Protein 1JIL (pdb70)

Solvent-accessible surface area: 15286 Å² total; per-residue (Å²): 145,40,80,9,6,112,38,0,94,68,15,35,0,32,133,48,42,49,67,93,133,15,0,49,69,0,17,67,140,63,140,3,14,0,3,5,35,9,29,0,55,28,59,2,2,44,2,44,54,1,4,15,4,2,3,0,71,3,2,52,131,69,35,14,58,0,0,0,8,3,0,4,10,4,5,36,48,4,16,5,9,57,80,80,66,72,71,135,119,56,94,85,103,81,2,66,97,4,27,106,16,2,23,142,27,0,106,88,4,6,124,26,81,68,129,153,21,4,33,55,22,44,0,90,102,32,24,44,151,49,63,128,124,38,27,85,181,72,36,24,157,58,30,23,90,126,84,13,63,63,21,90,14,12,82,45,6,72,81,133,59,29,40,156,57,5,31,17,7,18,15,30,20,1,3,4,0,2,39,2,16,103,120,52,86,0,26,0,4,2,4,20,34,76,32,64,1,3,0,21,8,0,10,57,7,2,95,133,41,111,53,45,92,49,8,23,0,4,0,5,27,133,20,68,45,67,91,68,132,135,17,2,81,48,120,114,33,20,2,56,10,36,42,159,83,9,36,29,50,86,0,10,19,23,0,27,96,8,39,38,130,5,0,19,62,0,0,42,15,6,2,85,32,42,111,86,57,1,53,122,0,62,94,13,39,87,136,20,58,141,88,81,60,1,1,100,26,0,0,63,55,3,0,88,57,18,35,30,101,116,22,8,44,71,2,44,141,81,10,127,86,116,160

Foldseek 3Di:
DCPLVVLCVVLQWFDDKPDVVLVSVDLVPDAAEEEEEDELPDLFDFVQQVLQLVSLVSSVVVRHAYEYEYALPLNQQDAQQPPQDHDDGDDNVSSVNSCVRHVVQVVLSDPPDDDGHYYYYYLCVPVVPDDPVCCCVQQVVQDDPVLLVPDDRPPSHVVVDDDVRNSCSLSSLLVVQLVCCVPVVHAEYEEAPSCPSSRVSNQSSCCRNPVDNRHMYTYTYRDAAPVGDHPQADPPGGGTLDCVVANLLNQLVSQLPGDLVCLLSLCSRPAPDDPVVSVVVNVCCVVPVVVSPSSNVSSQRRSCSRPNDVSSVVSVVVVVVVD

Secondary structure (DSSP, 8-state):
--HHHHHHHHTT----BS-HHHHHHHHHHS--EEEEEE--SSSS-BHHHHHHHHHHHHHHHTT-EEEEEE-TTGGGT---TT-SSPPPPPPHHHHHHHHHHHHHHHHHHS--SSSSS-EEEETHHHHTT--HHHIIIIIGGG--HHHHHT-GGGHHHHTTT--HHHHHHHHHHHHHHHHHHHHH-EEEEEEEGGGHHHHHHHHHHHHHHH-----EEEEEPPPB-TTSPBTTB-SSSB-BSSTTTS-HHHHHHHHHT--HHHHHHHHHHH----HHHHHHHHHHHHH-GGG-HHHHHHHHHHHHHHH-HHHHHHHHHHHHHH-

InterPro domains:
  IPR001412 Aminoacyl-tRNA synthetase, class I, conserved site [PS00178] (41-51)
  IPR002305 Aminoacyl-tRNA synthetase, class Ic [PF00579] (30-324)
  IPR002307 Tyrosine-tRNA ligase [PR01040] (45-67)
  IPR002307 Tyrosine-tRNA ligase [PR01040] (162-177)
  IPR002307 Tyrosine-tRNA ligase [PR01040] (183-205)
  IPR002307 Tyrosine-tRNA ligase [PR01040] (217-229)
  IPR002307 Tyrosine-tRNA ligase [TIGR00234] (4-419)
  IPR002942 RNA-binding S4 domain [SM00363] (353-415)
  IPR014729 Rossmann-like alpha/beta/alpha sandwich fold [G3DSA:3.40.50.620] (3-223)
  IPR024088 Tyrosine-tRNA ligase, bacterial-type [PTHR11766] (5-419)
  IPR024107 Tyrosine-tRNA ligase, bacterial-type, type 1 [MF_02006] (3-419)
  IPR036986 RNA-binding S4 domain superfamily [G3DSA:3.10.290.10] (327-420)
  IPR054608 Tyrosine--tRNA ligase SYY-like, C-terminal domain [PF22421] (335-417)

Nearest PDB structures (foldseek):
  1jil-assembly1_A  TM=1.003E+00  e=6.211E-63  Staphylococcus aureus
  6hb6-assembly1_A  TM=9.585E-01  e=4.345E-39  Escherichia coli BL21(DE3)
  6hb5-assembly1_B  TM=9.560E-01  e=8.852E-39  Escherichia coli BL21(DE3)
  7ap3-assembly1_B  TM=9.537E-01  e=6.374E-39  Escherichia coli BL21(DE3)
  2jan-assembly2_C  TM=9.303E-01  e=2.338E-34  Mycobacterium tuberculosis H37Rv

Sequence (323 aa):
TNVLIEDLKWRGLIYQQTDEQGIEDLLNKEQVTLYCGADPTADSLHIGHLLPFLTLRRFQEHGHRPIVLIGGGTGMIGDPSGKSEERVLQTEEQVDKNIEGISKQMHNIFEFGTDHGAVLVNNRDWLGQISLISFLRDYGKHVGVNYMLGKDSIQSRLEHGISYTEFTYTILQAIDFGHLNRELNCKIQVGGSDQWGNITSGIELMRRMYGQTDAYGLTIPLVTKSDGKKFGKSESGAVWLDAEKTSPYEFYQFWINQSDEDVIKFLKYFTFLGKEEIDRLEQSKNEAPHLREAQKTLAEEVTKFIHGEDALNDAIRISQALF

Organism: Staphylococcus aureus (strain Newman) (NCBI:txid426430)

CATH classification: 3.40.50.620 (+1 more: 1.10.240.10)

B-factor: mean 42.86, std 12.22, range [20.0, 85.93]

Radius of gyration: 20.41 Å; Cα contacts (8 Å, |Δi|>4): 487; chains: 1; bounding box: 62×39×49 Å

Structure (mmCIF, N/CA/C/O backbone):
data_1JIL
#
_entry.id   1JIL
#
_cell.length_a   66.0
_cell.length_b   102.9
_cell.length_c   139.8
_cell.angle_alpha   90
_cell.angle_beta   90
_cell.angle_gamma   90
#
_symmetry.space_group_name_H-M   'I 21 21 21'
#
loop_
_entity.id
_entity.type
_entity.pdbx_description
1 polymer 'tyrosyl-tRNA synthetase'
2 non-polymer '[2-AMINO-3-(4-HYDROXY-PHENYL)-PROPIONYLAMINO]- (3,4,5-TRIHYDROXY-6-METHYL-TETRAHYDRO-PYRAN-2-YL)- ACETIC ACID'
3 water water
#
loop_
_atom_site.group_PDB
_atom_site.id
_atom_site.type_symbol
_atom_site.label_atom_id
_atom_site.label_alt_id
_atom_site.label_comp_id
_atom_site.label_asym_id
_atom_site.label_entity_id
_atom_site.label_seq_id
_atom_site.pdbx_PDB_ins_code
_atom_site.Cartn_x
_atom_site.Cartn_y
_atom_site.Cartn_z
_atom_site.occupancy
_atom_site.B_iso_or_equiv
_atom_site.auth_seq_id
_atom_site.auth_comp_id
_atom_site.auth_asym_id
_atom_site.auth_atom_id
_atom_site.pdbx_PDB_model_num
ATOM 1 N N . THR A 1 2 ? 24.958 14.124 112.948 1.00 60.31 2 THR A N 1
ATOM 2 C CA . THR A 1 2 ? 26.401 14.128 113.359 1.00 60.15 2 THR A CA 1
ATOM 3 C C . THR A 1 2 ? 27.236 14.931 112.341 1.00 58.03 2 THR A C 1
ATOM 4 O O . THR A 1 2 ? 28.243 15.557 112.698 1.00 59.66 2 THR A O 1
ATOM 8 N N . ASN A 1 3 ? 26.796 14.914 111.084 1.00 54.57 3 ASN A N 1
ATOM 9 C CA . ASN A 1 3 ? 27.433 15.667 109.992 1.00 50.25 3 ASN A CA 1
ATOM 10 C C . ASN A 1 3 ? 28.945 15.572 109.873 1.00 45.04 3 ASN A C 1
ATOM 11 O O . ASN A 1 3 ? 29.571 16.479 109.324 1.00 41.50 3 ASN A O 1
ATOM 16 N N . VAL A 1 4 ? 29.536 14.495 110.375 1.00 39.93 4 VAL A N 1
ATOM 17 C CA . VAL A 1 4 ? 30.976 14.366 110.291 1.00 36.54 4 VAL A CA 1
ATOM 18 C C . VAL A 1 4 ? 31.500 14.361 108.844 1.00 35.73 4 VAL A C 1
ATOM 19 O O . VAL A 1 4 ? 32.483 15.042 108.539 1.00 32.42 4 VAL A O 1
ATOM 23 N N . LEU A 1 5 ? 30.842 13.599 107.967 1.00 35.05 5 LEU A N 1
ATOM 24 C CA . LEU A 1 5 ? 31.258 13.490 106.572 1.00 35.89 5 LEU A CA 1
ATOM 25 C C . LEU A 1 5 ? 31.141 14.815 105.815 1.00 36.47 5 LEU A C 1
ATOM 26 O O . LEU A 1 5 ? 32.065 15.217 105.114 1.00 35.10 5 LEU A O 1
ATOM 31 N N . ILE A 1 6 ? 30.002 15.480 105.963 1.00 38.31 6 ILE A N 1
ATOM 32 C CA . ILE A 1 6 ? 29.773 16.750 105.299 1.00 41.05 6 ILE A CA 1
ATOM 33 C C . ILE A 1 6 ? 30.785 17.789 105.750 1.00 41.16 6 ILE A C 1
ATOM 34 O O . ILE A 1 6 ? 31.264 18.592 104.942 1.00 41.43 6 ILE A O 1
ATOM 39 N N . GLU A 1 7 ? 31.098 17.794 107.040 1.00 40.43 7 GLU A N 1
ATOM 40 C CA . GLU A 1 7 ? 32.070 18.753 1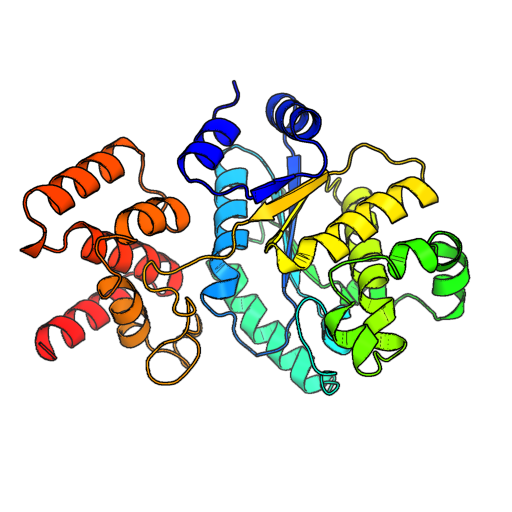07.528 1.00 40.18 7 GLU A CA 1
ATOM 41 C C . GLU A 1 7 ? 33.435 18.422 106.948 1.00 37.60 7 GLU A C 1
ATOM 42 O O . GLU A 1 7 ? 34.170 19.323 106.602 1.00 37.08 7 GLU A O 1
ATOM 48 N N . ASP A 1 8 ? 33.760 17.138 106.815 1.00 34.70 8 ASP A N 1
ATOM 49 C CA . ASP A 1 8 ? 35.060 16.724 106.257 1.00 35.97 8 ASP A CA 1
ATOM 50 C C . ASP A 1 8 ? 35.190 17.163 104.799 1.00 33.95 8 ASP A C 1
ATOM 51 O O . ASP A 1 8 ? 36.207 17.688 104.393 1.00 32.74 8 ASP A O 1
ATOM 56 N N . LEU A 1 9 ? 34.128 16.943 104.040 1.00 33.16 9 LEU A N 1
ATOM 57 C CA . LEU A 1 9 ? 34.051 17.302 102.633 1.00 34.18 9 LEU A CA 1
ATOM 58 C C . LEU A 1 9 ? 34.195 18.820 102.409 1.00 33.68 9 LEU A C 1
ATOM 59 O O . LEU A 1 9 ? 34.875 19.250 101.481 1.00 32.78 9 LEU A O 1
ATOM 64 N N . LYS A 1 10 ? 33.554 19.620 103.252 1.00 32.96 10 LYS A N 1
ATOM 65 C CA . LYS A 1 10 ? 33.652 21.056 103.113 1.00 35.32 10 LYS A CA 1
ATOM 66 C C . LYS A 1 10 ? 35.004 21.577 103.554 1.00 34.95 10 LYS A C 1
ATOM 67 O O . LYS A 1 10 ? 35.486 22.554 102.995 1.00 35.05 10 LYS A O 1
ATOM 73 N N . TRP A 1 11 ? 35.623 20.928 104.533 1.00 32.97 11 TRP A N 1
ATOM 74 C CA . TRP A 1 11 ? 36.952 21.347 104.980 1.00 33.64 11 TRP A CA 1
ATOM 75 C C . TRP A 1 11 ? 37.925 21.084 103.825 1.00 34.01 11 TRP A C 1
ATOM 76 O O . TRP A 1 11 ? 38.809 21.890 103.545 1.00 34.62 11 TRP A O 1
ATOM 87 N N . ARG A 1 12 ? 37.736 19.964 103.128 1.00 32.31 12 ARG A N 1
ATOM 88 C CA . ARG A 1 12 ? 38.592 19.630 102.000 1.00 31.41 12 ARG A CA 1
ATOM 89 C C . ARG A 1 12 ? 38.228 20.418 100.729 1.00 31.40 12 ARG A C 1
ATOM 90 O O . ARG A 1 12 ? 38.964 20.360 99.777 1.00 31.64 12 ARG A O 1
ATOM 98 N N . GLY A 1 13 ? 37.111 21.158 100.738 1.00 32.19 13 GLY A N 1
ATOM 99 C CA . GLY A 1 13 ? 36.671 21.915 99.564 1.00 31.30 13 GLY A CA 1
ATOM 100 C C . GLY A 1 13 ? 36.289 21.001 98.404 1.00 32.58 13 GLY A C 1
ATOM 101 O O . GLY A 1 13 ? 36.482 21.337 97.237 1.00 31.73 13 GLY A O 1
ATOM 102 N N . LEU A 1 14 ? 35.726 19.83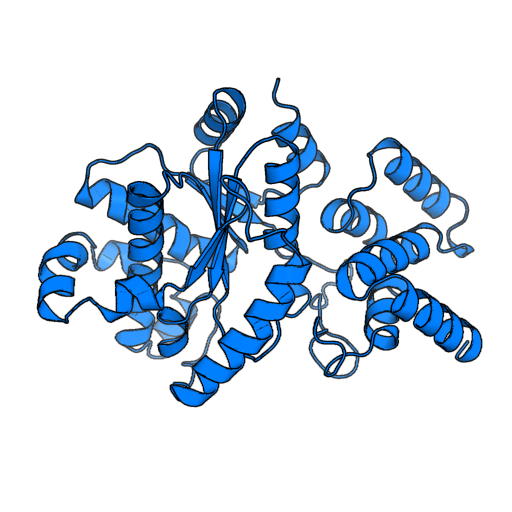9 98.712 1.00 32.35 14 LEU A N 1
ATOM 103 C CA . LEU A 1 14 ? 35.368 18.873 97.671 1.00 31.36 14 LEU A CA 1
ATOM 104 C C . LEU A 1 14 ? 33.965 19.003 97.063 1.00 31.09 14 LEU A C 1
ATOM 105 O O . LEU A 1 14 ? 33.626 18.308 96.107 1.00 29.85 14 LEU A O 1
ATOM 110 N N . ILE A 1 15 ? 33.133 19.879 97.594 1.00 30.94 15 ILE A N 1
ATOM 111 C CA . ILE A 1 15 ? 31.790 20.014 97.026 1.00 31.13 15 ILE A CA 1
ATOM 112 C C . ILE A 1 15 ? 31.666 21.348 96.288 1.00 31.50 15 ILE A C 1
ATOM 113 O O . ILE A 1 15 ? 31.944 22.400 96.868 1.00 32.01 15 ILE A O 1
ATOM 118 N N . TYR A 1 16 ? 31.270 21.306 95.013 1.00 31.14 16 TYR A N 1
ATOM 119 C CA . TYR A 1 16 ? 31.101 22.537 94.239 1.00 29.48 16 TYR A CA 1
ATOM 120 C C . TYR A 1 16 ? 29.604 22.798 94.073 1.00 30.59 16 TYR A C 1
ATOM 121 O O . TYR A 1 16 ? 29.029 23.589 94.816 1.00 31.50 16 TYR A O 1
ATOM 130 N N . GLN A 1 17 ? 28.946 22.134 93.130 1.00 30.73 17 GLN A N 1
ATOM 131 C CA . GLN A 1 17 ? 27.508 22.371 92.943 1.00 30.57 17 GLN A CA 1
ATOM 132 C C . GLN A 1 17 ? 26.673 21.294 93.619 1.00 31.46 17 GLN A C 1
ATOM 133 O O . GLN A 1 17 ? 27.101 20.152 93.732 1.00 32.18 17 GLN A O 1
ATOM 139 N N . GLN A 1 18 ? 25.496 21.688 94.101 1.00 32.06 18 GLN A N 1
ATOM 140 C CA . GLN A 1 18 ? 24.551 20.791 94.764 1.00 33.14 18 GLN A CA 1
ATOM 141 C C . GLN A 1 18 ? 23.131 21.093 94.282 1.00 32.23 18 GLN A C 1
ATOM 142 O O . GLN A 1 18 ? 22.733 22.255 94.180 1.00 32.48 18 GLN A O 1
ATOM 148 N N . THR A 1 19 ? 22.360 20.056 93.982 1.00 33.57 19 THR A N 1
ATOM 149 C CA . THR A 1 19 ? 20.972 20.273 93.545 1.00 33.67 19 THR A CA 1
ATOM 150 C C . THR A 1 19 ? 20.095 20.720 94.707 1.00 35.27 19 THR A C 1
ATOM 151 O O . THR A 1 19 ? 19.151 21.468 94.508 1.00 36.60 19 THR A O 1
ATOM 155 N N . ASP A 1 20 ? 20.401 20.261 95.915 1.00 35.92 20 ASP A N 1
ATOM 156 C CA . ASP A 1 20 ? 19.596 20.620 97.092 1.00 38.29 20 ASP A CA 1
ATOM 157 C C . ASP A 1 20 ? 20.497 20.493 98.316 1.00 37.96 20 ASP A C 1
ATOM 158 O O . ASP A 1 20 ? 20.676 19.399 98.869 1.00 37.40 20 ASP A O 1
ATOM 163 N N . GLU A 1 21 ? 21.056 21.610 98.762 1.00 39.44 21 GLU A N 1
ATOM 164 C CA . GLU A 1 21 ? 21.985 21.545 99.885 1.00 40.93 21 GLU A CA 1
ATOM 165 C C . GLU A 1 21 ? 21.447 20.926 101.177 1.00 40.63 21 GLU A C 1
ATOM 166 O O . GLU A 1 21 ? 22.061 20.005 101.728 1.00 39.29 21 GLU A O 1
ATOM 172 N N . GLN A 1 22 ? 20.300 21.398 101.652 1.00 39.69 22 GLN A N 1
ATOM 173 C CA . GLN A 1 22 ? 19.754 20.858 102.877 1.00 39.61 22 GLN A CA 1
ATOM 174 C C . GLN A 1 22 ? 19.301 19.416 102.693 1.00 37.97 22 GLN A C 1
ATOM 175 O O . GLN A 1 22 ? 19.543 18.556 103.547 1.00 38.66 22 GLN A O 1
ATOM 181 N N . GLY A 1 23 ? 18.652 19.151 101.574 1.00 35.99 23 GLY A N 1
ATOM 182 C CA . GLY A 1 23 ? 18.187 17.802 101.299 1.00 35.08 23 GLY A CA 1
ATOM 183 C C . GLY A 1 23 ? 19.304 16.779 101.378 1.00 34.93 23 GLY A C 1
ATOM 184 O O . GLY A 1 23 ? 19.165 15.748 102.029 1.00 34.72 23 GLY A O 1
ATOM 185 N N . ILE A 1 24 ? 20.425 17.082 100.742 1.00 33.78 24 ILE A N 1
ATOM 186 C CA . ILE A 1 24 ? 21.579 16.182 100.719 1.00 35.10 24 ILE A CA 1
ATOM 187 C C . ILE A 1 24 ? 22.143 15.931 102.118 1.00 35.24 24 ILE A C 1
ATOM 188 O O . ILE A 1 24 ? 22.396 14.785 102.501 1.00 33.74 24 ILE A O 1
ATOM 193 N N . GLU A 1 25 ? 22.337 17.018 102.858 1.00 35.72 25 GLU A N 1
ATOM 194 C CA . GLU A 1 25 ? 22.853 16.980 104.222 1.00 37.97 25 GLU A CA 1
ATOM 195 C C . GLU A 1 25 ? 21.952 16.119 105.127 1.00 37.34 25 GLU A C 1
ATOM 196 O O . GLU A 1 25 ? 22.441 15.306 105.899 1.00 35.95 25 GLU A O 1
ATOM 202 N N . ASP A 1 26 ? 20.636 16.296 105.013 1.00 36.64 26 ASP A N 1
ATOM 203 C CA . ASP A 1 26 ? 19.692 15.525 105.809 1.00 38.18 26 ASP A CA 1
ATOM 204 C C . ASP A 1 26 ? 19.731 14.067 105.426 1.00 37.65 26 ASP A C 1
ATOM 205 O O . ASP A 1 26 ? 19.644 13.203 106.287 1.00 37.31 26 ASP A O 1
ATOM 210 N N . LEU A 1 27 ? 19.840 13.804 104.127 1.00 36.21 27 LEU A N 1
ATOM 211 C CA . LEU A 1 27 ? 19.890 12.445 103.616 1.00 35.99 27 LEU A CA 1
ATOM 212 C C . LEU A 1 27 ? 21.115 11.755 104.199 1.00 36.09 27 LEU A C 1
ATOM 213 O O . LEU A 1 27 ? 21.017 10.666 104.743 1.00 35.57 27 LEU A O 1
ATOM 218 N N . LEU A 1 28 ? 22.270 12.402 104.070 1.00 35.83 28 LEU A N 1
ATOM 219 C CA . LEU A 1 28 ? 23.513 11.838 104.560 1.00 36.82 28 LEU A CA 1
ATOM 220 C C . LEU A 1 28 ? 23.528 11.645 106.067 1.00 37.71 28 LEU A C 1
ATOM 221 O O . LEU A 1 28 ? 24.249 10.767 106.555 1.00 37.43 28 LEU A O 1
ATOM 226 N N . ASN A 1 29 ? 22.768 12.461 106.801 1.00 38.42 29 ASN A N 1
ATOM 227 C CA . ASN A 1 29 ? 22.706 12.321 108.256 1.00 40.12 29 ASN A CA 1
ATOM 228 C C . ASN A 1 29 ? 21.719 11.268 108.698 1.00 39.66 29 ASN A C 1
ATOM 229 O O . ASN A 1 29 ? 21.926 10.629 109.714 1.00 40.16 29 ASN A O 1
ATOM 234 N N . LYS A 1 30 ? 20.644 11.071 107.946 1.00 39.04 30 LYS A N 1
ATOM 235 C CA . LYS A 1 30 ? 19.655 10.094 108.365 1.00 41.10 30 LYS A CA 1
ATOM 236 C C . LYS A 1 30 ? 19.801 8.645 107.848 1.00 40.54 30 LYS A C 1
ATOM 237 O O . LYS A 1 30 ? 19.192 7.739 108.417 1.00 42.11 30 LYS A O 1
ATOM 243 N N . GLU A 1 31 ? 20.576 8.401 106.799 1.00 37.50 31 GLU A N 1
ATOM 244 C CA . GLU A 1 31 ? 20.695 7.030 106.313 1.00 38.29 31 GLU A CA 1
ATOM 245 C C . GLU A 1 31 ? 21.977 6.722 105.578 1.00 36.77 31 GLU A C 1
ATOM 246 O O . GLU A 1 31 ? 22.775 7.608 105.319 1.00 36.77 31 GLU A O 1
ATOM 252 N N . GLN A 1 32 ? 22.167 5.440 105.275 1.00 35.64 32 GLN A N 1
ATOM 253 C CA . GLN A 1 32 ? 23.315 4.948 104.525 1.00 34.27 32 GLN A CA 1
ATOM 254 C C . GLN A 1 32 ? 22.888 5.121 103.088 1.00 33.17 32 GLN A C 1
ATOM 255 O O . GLN A 1 32 ? 21.871 4.564 102.652 1.00 33.89 32 GLN A O 1
ATOM 261 N N . VAL A 1 33 ? 23.671 5.888 102.353 1.00 31.71 33 VAL A N 1
ATOM 262 C CA . VAL A 1 33 ? 23.319 6.228 100.978 1.00 30.88 33 VAL A CA 1
ATOM 263 C C . VAL A 1 33 ? 24.120 5.489 99.933 1.00 28.70 33 VAL A C 1
ATOM 264 O O . VAL A 1 33 ? 25.269 5.139 100.161 1.00 29.08 33 VAL A O 1
ATOM 268 N N . THR A 1 34 ? 23.488 5.211 98.798 1.00 28.04 34 THR A N 1
ATOM 269 C CA . THR A 1 34 ? 24.175 4.564 97.690 1.00 26.78 34 THR A CA 1
ATOM 270 C C . THR A 1 34 ? 24.372 5.684 96.671 1.00 27.04 34 THR A C 1
ATOM 271 O O . THR A 1 34 ? 23.459 6.456 96.404 1.00 27.10 34 THR A O 1
ATOM 275 N N . LEU A 1 35 ? 25.583 5.834 96.164 1.00 27.53 35 LEU A N 1
ATOM 276 C CA . LEU A 1 35 ? 25.817 6.838 95.149 1.00 27.97 35 LEU A CA 1
ATOM 277 C C . LEU A 1 35 ? 26.699 6.339 94.024 1.00 27.25 35 LEU A C 1
ATOM 278 O O . LEU A 1 35 ? 27.393 5.323 94.158 1.00 26.18 35 LEU A O 1
ATOM 283 N N . TYR A 1 36 ? 26.658 7.031 92.895 1.00 24.42 3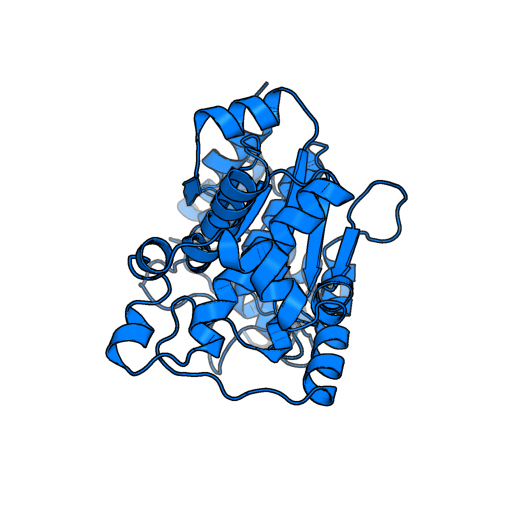6 TYR A N 1
ATOM 284 C CA . TYR A 1 36 ? 27.478 6.592 91.785 1.00 25.78 36 TYR A CA 1
ATOM 285 C C . TYR A 1 36 ? 28.161 7.691 91.016 1.00 26.51 36 TYR A C 1
ATOM 286 O O . TYR A 1 36 ? 27.789 8.869 91.095 1.00 25.27 36 TYR A O 1
ATOM 295 N N . CYS A 1 37 ? 29.205 7.270 90.308 1.00 27.55 37 CYS A N 1
ATOM 296 C CA . CYS A 1 37 ? 29.967 8.120 89.430 1.00 29.09 37 CYS A CA 1
ATOM 297 C C . CYS A 1 37 ? 30.287 7.248 88.227 1.00 30.63 37 CYS A C 1
ATOM 298 O O . CYS A 1 37 ? 30.517 6.040 88.361 1.00 29.37 37 CYS A O 1
ATOM 301 N N . GLY A 1 38 ? 30.292 7.857 87.050 1.00 30.73 38 GLY A N 1
ATOM 302 C CA . GLY A 1 38 ? 30.581 7.099 85.861 1.00 32.15 38 GLY A CA 1
ATOM 303 C C . GLY A 1 38 ? 31.748 7.632 85.058 1.00 31.87 38 GLY A C 1
ATOM 304 O O . GLY A 1 38 ? 32.146 8.782 85.212 1.00 31.12 38 GLY A O 1
ATOM 305 N N . ALA A 1 39 ? 32.285 6.765 84.209 1.00 31.72 39 ALA A N 1
ATOM 306 C CA . ALA A 1 39 ? 33.403 7.078 83.327 1.00 32.50 39 ALA A CA 1
ATOM 307 C C . ALA A 1 39 ? 33.181 6.360 81.992 1.00 33.08 39 ALA A C 1
ATOM 308 O O . ALA A 1 39 ? 32.861 5.176 81.964 1.00 32.68 39 ALA A O 1
ATOM 310 N N . ASP A 1 40 ? 33.333 7.085 80.891 1.00 33.97 40 ASP A N 1
ATOM 311 C CA . ASP A 1 40 ? 33.178 6.502 79.567 1.00 35.45 40 ASP A CA 1
ATOM 312 C C . ASP A 1 40 ? 34.543 6.014 79.122 1.00 36.76 40 ASP A C 1
ATOM 313 O O . ASP A 1 40 ? 35.546 6.644 79.421 1.00 36.90 40 ASP A O 1
ATOM 318 N N . PRO A 1 41 ? 34.595 4.886 78.393 1.00 38.38 41 PRO A N 1
ATOM 319 C CA . PRO A 1 41 ? 35.838 4.286 77.896 1.00 39.45 41 PRO A CA 1
ATOM 320 C C . PRO A 1 41 ? 36.335 4.890 76.574 1.00 40.83 41 PRO A C 1
ATOM 321 O O . PRO A 1 41 ? 36.327 4.234 75.537 1.00 40.56 41 PRO A O 1
ATOM 325 N N . THR A 1 42 ? 36.784 6.139 76.630 1.00 41.43 42 THR A N 1
ATOM 326 C CA . THR A 1 42 ? 37.256 6.844 75.450 1.00 42.65 42 THR A CA 1
ATOM 327 C C . THR A 1 42 ? 38.759 6.693 75.225 1.00 42.36 42 THR A C 1
ATOM 328 O O . THR A 1 42 ? 39.299 7.201 74.256 1.00 42.92 42 THR A O 1
ATOM 332 N N . ALA A 1 43 ? 39.417 6.000 76.138 1.00 41.34 43 ALA A N 1
ATOM 333 C CA . ALA A 1 43 ? 40.838 5.731 76.057 1.00 42.60 43 ALA A CA 1
ATOM 334 C C . ALA A 1 43 ? 40.941 4.446 76.853 1.00 43.29 43 ALA A C 1
ATOM 335 O O . ALA A 1 43 ? 39.981 4.073 77.522 1.00 41.78 43 ALA A O 1
ATOM 337 N N . ASP A 1 44 ? 42.078 3.764 76.797 1.00 44.40 44 ASP A N 1
ATOM 338 C CA . ASP A 1 44 ? 42.194 2.510 77.528 1.00 45.75 44 ASP A CA 1
ATOM 339 C C . ASP A 1 44 ? 42.773 2.680 78.929 1.00 44.47 44 ASP A C 1
ATOM 340 O O . ASP A 1 44 ? 43.165 1.714 79.574 1.00 45.51 44 ASP A O 1
ATOM 345 N N . SER A 1 45 ? 42.786 3.924 79.400 1.00 43.24 45 SER A N 1
ATOM 346 C CA . SER A 1 45 ? 43.268 4.267 80.735 1.00 41.70 45 SER A CA 1
ATOM 347 C C . SER A 1 45 ? 42.563 5.517 81.226 1.00 41.23 45 SER A C 1
ATOM 348 O O . SER A 1 45 ? 42.035 6.278 80.424 1.00 41.48 45 SER A O 1
ATOM 351 N N . LEU A 1 46 ? 42.554 5.723 82.541 1.00 40.07 46 LEU A N 1
ATOM 352 C CA . LEU A 1 46 ? 41.969 6.922 83.138 1.00 39.34 46 LEU A CA 1
ATOM 353 C C . LEU A 1 46 ? 43.190 7.788 83.324 1.00 38.26 46 LEU A C 1
ATOM 354 O O . LEU A 1 46 ? 44.292 7.283 83.192 1.00 37.26 46 LEU A O 1
ATOM 359 N N . HIS A 1 47 ? 43.006 9.075 83.614 1.00 38.83 47 HIS A N 1
ATOM 360 C CA . HIS A 1 47 ? 44.124 9.973 83.877 1.00 40.49 47 HIS A CA 1
ATOM 361 C C . HIS A 1 47 ? 43.804 10.669 85.193 1.00 40.75 47 HIS A C 1
ATOM 362 O O . HIS A 1 47 ? 42.703 10.485 85.720 1.00 40.27 47 HIS A O 1
ATOM 369 N N . ILE A 1 48 ? 44.738 11.438 85.759 1.00 40.93 48 ILE A N 1
ATOM 370 C CA . ILE A 1 48 ? 44.466 12.052 87.063 1.00 42.21 48 ILE A CA 1
ATOM 371 C C . ILE A 1 48 ? 43.260 12.944 87.112 1.00 42.12 48 ILE A C 1
ATOM 372 O O . ILE A 1 48 ? 42.787 13.255 88.193 1.00 42.13 48 ILE A O 1
ATOM 377 N N . GLY A 1 49 ? 42.774 13.368 85.953 1.00 42.22 49 GLY A N 1
ATOM 378 C CA . GLY A 1 49 ? 41.590 14.206 85.926 1.00 43.32 49 GLY A CA 1
ATOM 379 C C . GLY A 1 49 ? 40.346 13.425 86.319 1.00 43.74 49 GLY A C 1
ATOM 380 O O . GLY A 1 49 ? 39.343 14.018 86.684 1.00 45.61 49 GLY A O 1
ATOM 381 N N . HIS A 1 50 ? 40.407 12.099 86.243 1.00 43.00 50 HIS A N 1
ATOM 382 C CA . HIS A 1 50 ? 39.279 11.243 86.604 1.00 42.67 50 HIS A CA 1
ATOM 383 C C . HIS A 1 50 ? 39.338 10.842 88.061 1.00 42.21 50 HIS A C 1
ATOM 384 O O . HIS A 1 50 ? 38.370 10.311 88.605 1.00 42.36 50 HIS A O 1
ATOM 391 N N . LEU A 1 51 ? 40.485 11.069 88.680 1.00 40.92 51 LEU A N 1
ATOM 392 C CA . LEU A 1 51 ? 40.706 10.675 90.054 1.00 40.34 51 LEU A CA 1
ATOM 393 C C . LEU A 1 51 ? 39.864 11.299 91.176 1.00 38.70 51 LEU A C 1
ATOM 394 O O . LEU A 1 51 ? 39.278 10.570 91.980 1.00 39.67 51 LEU A O 1
ATOM 399 N N . LEU A 1 52 ? 39.779 12.620 91.240 1.00 35.37 52 LEU A N 1
ATOM 400 C CA . LEU A 1 52 ? 39.041 13.252 92.329 1.00 33.68 52 LEU A CA 1
ATOM 401 C C . LEU A 1 52 ? 37.616 12.726 92.593 1.00 33.57 52 LEU A C 1
ATOM 402 O O . LEU A 1 52 ? 37.280 12.409 93.736 1.00 33.08 52 LEU A O 1
ATOM 407 N N . PRO A 1 53 ? 36.762 12.605 91.554 1.00 33.58 53 PRO A N 1
ATOM 408 C CA . PRO A 1 53 ? 35.417 12.100 91.868 1.00 32.93 53 PRO A CA 1
ATOM 409 C C . PRO A 1 53 ? 35.399 10.684 92.456 1.00 34.06 53 PRO A C 1
ATOM 410 O O . PRO A 1 53 ? 34.606 10.386 93.339 1.00 33.11 53 PRO A O 1
ATOM 414 N N . PHE A 1 54 ? 36.284 9.818 91.979 1.00 34.62 54 PHE A N 1
ATOM 415 C CA . PHE A 1 54 ? 36.320 8.464 92.485 1.00 34.67 54 PHE A CA 1
ATOM 416 C C . PHE A 1 54 ? 36.913 8.371 93.866 1.00 34.70 54 PHE A C 1
ATOM 417 O O . PHE A 1 54 ? 36.424 7.590 94.693 1.00 34.95 54 PHE A O 1
ATOM 425 N N . LEU A 1 55 ? 37.944 9.160 94.143 1.00 33.11 55 LEU A N 1
ATOM 426 C CA . LEU A 1 55 ? 38.501 9.133 95.491 1.00 33.78 55 LEU A CA 1
ATOM 427 C C . LEU A 1 55 ? 37.441 9.656 96.447 1.00 32.30 55 LEU A C 1
ATOM 428 O O . LEU A 1 55 ? 37.307 9.163 97.562 1.00 32.75 55 LEU A O 1
ATOM 433 N N . THR A 1 56 ? 36.705 10.666 96.007 1.00 30.14 56 THR A N 1
ATOM 434 C CA . THR A 1 56 ? 35.656 11.240 96.836 1.00 29.13 56 THR A CA 1
ATOM 435 C C . THR A 1 56 ? 34.586 10.173 97.142 1.00 29.49 56 THR A C 1
ATOM 436 O O . THR A 1 56 ? 33.987 10.206 98.200 1.00 29.55 56 THR A O 1
ATOM 440 N N . LEU A 1 57 ? 34.342 9.236 96.224 1.00 28.98 57 LEU A N 1
ATOM 441 C CA . LEU A 1 57 ? 33.372 8.173 96.504 1.00 29.17 57 LEU A CA 1
ATOM 442 C C . LEU A 1 57 ? 33.936 7.307 97.643 1.00 29.21 57 LEU A C 1
ATOM 443 O O . LEU A 1 57 ? 33.173 6.793 98.466 1.00 29.83 57 LEU A O 1
ATOM 448 N N . ARG A 1 58 ? 35.262 7.152 97.692 1.00 29.32 58 ARG A N 1
ATOM 449 C CA . ARG A 1 58 ? 35.918 6.374 98.767 1.00 30.69 58 ARG A CA 1
ATOM 450 C C . ARG A 1 58 ? 35.759 7.075 100.125 1.00 31.90 58 ARG A C 1
ATOM 451 O O . ARG A 1 58 ? 35.709 6.425 101.183 1.00 33.18 58 ARG A O 1
ATOM 459 N N . ARG A 1 59 ? 35.695 8.399 100.120 1.00 31.28 59 ARG A N 1
ATOM 460 C CA . ARG A 1 59 ? 35.511 9.105 101.393 1.00 31.23 59 ARG A CA 1
ATOM 461 C C . ARG A 1 59 ? 34.078 8.8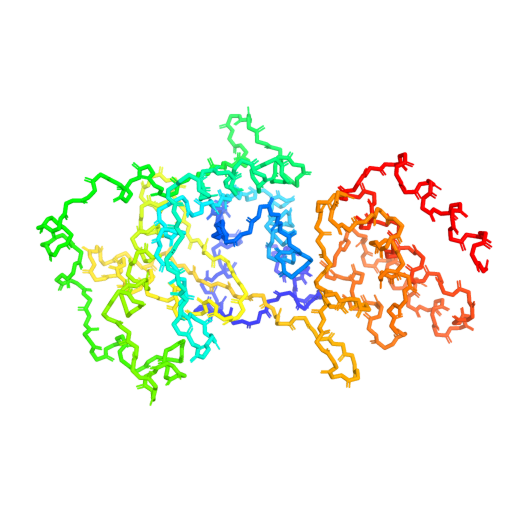35 101.877 1.00 31.89 59 ARG A C 1
ATOM 462 O O . ARG A 1 59 ? 33.845 8.656 103.077 1.00 32.04 59 ARG A O 1
ATOM 470 N N . PHE A 1 60 ? 33.118 8.770 100.950 1.00 30.16 60 PHE A N 1
ATOM 471 C CA . PHE A 1 60 ? 31.758 8.459 101.370 1.00 28.51 60 PHE A CA 1
ATOM 472 C C . PHE A 1 60 ? 31.713 7.037 101.932 1.00 28.38 60 PHE A C 1
ATOM 473 O O . PHE A 1 60 ? 31.091 6.795 102.934 1.00 29.05 60 PHE A O 1
ATOM 481 N N . GLN A 1 61 ? 32.381 6.098 101.271 1.00 29.84 61 GLN A N 1
ATOM 482 C CA . GLN A 1 61 ? 32.390 4.707 101.700 1.00 30.91 61 GLN A CA 1
ATOM 483 C C . GLN A 1 61 ? 32.945 4.590 103.122 1.00 33.04 61 GLN A C 1
ATOM 484 O O . GLN A 1 61 ? 32.455 3.806 103.934 1.00 32.77 61 GLN A O 1
ATOM 490 N N . GLU A 1 62 ? 33.962 5.392 103.423 1.00 35.01 62 GLU A N 1
ATOM 491 C CA . GLU A 1 62 ? 34.556 5.401 104.755 1.00 37.74 62 GLU A CA 1
ATOM 492 C C . GLU A 1 62 ? 33.497 5.703 105.829 1.00 36.85 62 GLU A C 1
ATOM 493 O O . GLU A 1 62 ? 33.623 5.267 106.965 1.00 37.43 62 GLU A O 1
ATOM 499 N N . HIS A 1 63 ? 32.443 6.425 105.478 1.00 34.19 63 HIS A N 1
ATOM 500 C CA . HIS A 1 63 ? 31.427 6.741 106.465 1.00 32.54 63 HIS A CA 1
ATOM 501 C C . HIS A 1 63 ? 30.210 5.830 106.411 1.00 32.66 63 HIS A C 1
ATOM 502 O O . HIS A 1 63 ? 29.170 6.150 106.984 1.00 32.35 63 HIS A O 1
ATOM 509 N N . GLY A 1 64 ? 30.339 4.696 105.725 1.00 31.03 64 GLY A N 1
ATOM 510 C CA . GLY A 1 64 ? 29.240 3.749 105.679 1.00 28.23 64 GLY A CA 1
ATOM 511 C C . GLY A 1 64 ? 28.319 3.768 104.484 1.00 28.72 64 GLY A C 1
ATOM 512 O O . GLY A 1 64 ? 27.346 3.016 104.468 1.00 27.60 64 GLY A O 1
ATOM 513 N N . HIS A 1 65 ? 28.603 4.621 103.492 1.00 26.31 65 HIS A N 1
ATOM 514 C CA . HIS A 1 65 ? 27.773 4.693 102.310 1.00 24.79 65 HIS A CA 1
ATOM 515 C C . HIS A 1 65 ? 28.304 3.708 101.260 1.00 25.30 65 HIS A C 1
ATOM 516 O O . HIS A 1 65 ? 29.450 3.284 101.317 1.00 25.64 65 HIS A O 1
ATOM 523 N N . ARG A 1 66 ? 27.477 3.356 100.291 1.00 27.14 66 ARG A N 1
ATOM 524 C CA . ARG A 1 66 ? 27.867 2.408 99.230 1.00 26.80 66 ARG A CA 1
ATOM 525 C C . ARG A 1 66 ? 28.168 3.081 97.861 1.00 27.00 66 ARG A C 1
ATOM 526 O O . ARG A 1 66 ? 27.318 3.766 97.303 1.00 26.90 66 ARG A O 1
ATOM 534 N N . PRO A 1 67 ? 29.385 2.893 97.308 1.00 27.35 67 PRO A N 1
ATOM 535 C CA . PRO A 1 67 ? 29.661 3.525 96.017 1.00 27.88 67 PRO A CA 1
ATOM 536 C C . PRO A 1 67 ? 29.450 2.569 94.834 1.00 29.99 67 PRO A C 1
ATOM 537 O O . PRO A 1 67 ? 29.747 1.365 94.918 1.00 29.60 67 PRO A O 1
ATOM 541 N N . ILE A 1 68 ? 28.915 3.125 93.748 1.00 28.73 68 ILE A N 1
ATOM 542 C CA . ILE A 1 68 ? 28.711 2.406 92.513 1.00 28.41 68 ILE A CA 1
ATOM 543 C C . ILE A 1 68 ? 29.595 3.113 91.483 1.00 30.06 68 ILE A C 1
ATOM 544 O O . ILE A 1 68 ? 29.539 4.351 91.351 1.00 29.90 68 ILE A O 1
ATOM 549 N N . VAL A 1 69 ? 30.413 2.328 90.780 1.00 29.48 69 VAL A N 1
ATOM 550 C CA . VAL A 1 69 ? 31.291 2.828 89.745 1.00 28.05 69 VAL A CA 1
ATOM 551 C C . VAL A 1 69 ? 30.691 2.340 88.444 1.00 29.99 69 VAL A C 1
ATOM 552 O O . VAL A 1 69 ? 30.471 1.138 88.265 1.00 28.47 69 VAL A O 1
ATOM 556 N N . LEU A 1 70 ? 30.417 3.271 87.537 1.00 29.89 70 LEU A N 1
ATOM 557 C CA . LEU A 1 70 ? 29.838 2.901 86.264 1.00 29.74 70 LEU A CA 1
ATOM 558 C C . LEU A 1 70 ? 30.830 3.112 85.116 1.00 31.00 70 LEU A C 1
ATOM 559 O O . LEU A 1 70 ? 31.520 4.154 85.059 1.00 29.46 70 LEU A O 1
ATOM 564 N N . ILE A 1 71 ? 30.934 2.095 84.254 1.00 30.73 71 ILE A N 1
ATOM 565 C CA . ILE A 1 71 ? 31.782 2.142 83.057 1.00 32.83 71 ILE A CA 1
ATOM 566 C C . ILE A 1 71 ? 30.781 2.272 81.905 1.00 31.61 71 ILE A C 1
ATOM 567 O O . ILE A 1 71 ? 29.842 1.468 81.793 1.00 30.90 71 ILE A O 1
ATOM 572 N N . GLY A 1 72 ? 30.984 3.256 81.042 1.00 30.95 72 GLY A N 1
ATOM 573 C CA . GLY A 1 72 ? 30.049 3.469 79.953 1.00 31.34 72 GLY A CA 1
ATOM 574 C C . GLY A 1 72 ? 30.206 2.605 78.705 1.00 32.85 72 GLY A C 1
ATOM 575 O O . GLY A 1 72 ? 30.507 3.140 77.633 1.00 33.91 72 GLY A O 1
ATOM 576 N N . GLY A 1 73 ? 30.023 1.292 78.827 1.00 31.32 73 GLY A N 1
ATOM 577 C CA . GLY A 1 73 ? 30.111 0.433 77.656 1.00 33.13 73 GLY A CA 1
ATOM 578 C C . GLY A 1 73 ? 29.088 0.863 76.602 1.00 34.41 73 GLY A C 1
ATOM 579 O O . GLY A 1 73 ? 29.351 0.768 75.420 1.00 36.27 73 GLY A O 1
ATOM 580 N N . GLY A 1 74 ? 27.923 1.334 77.039 1.00 33.45 74 GLY A N 1
ATOM 581 C CA . GLY A 1 74 ? 26.898 1.800 76.125 1.00 34.02 74 GLY A CA 1
ATOM 582 C C . GLY A 1 74 ? 27.026 3.275 75.716 1.00 34.64 74 GLY A C 1
ATOM 583 O O . GLY A 1 74 ? 26.918 3.583 74.535 1.00 35.77 74 GLY A O 1
ATOM 584 N N . THR A 1 75 ? 27.243 4.196 76.660 1.00 32.59 75 THR A N 1
ATOM 585 C CA . THR A 1 75 ? 27.382 5.615 76.309 1.00 31.56 75 THR A CA 1
ATOM 586 C C . THR A 1 75 ? 28.713 5.864 75.595 1.00 32.94 75 THR A C 1
ATOM 587 O O . THR A 1 75 ? 28.858 6.807 74.808 1.00 33.04 75 THR A O 1
ATOM 591 N N . GLY A 1 76 ? 29.703 5.035 75.887 1.00 34.24 76 GLY A N 1
ATOM 592 C CA . GLY A 1 76 ? 30.982 5.183 75.218 1.00 37.37 76 GLY A CA 1
ATOM 593 C C . GLY A 1 76 ? 30.891 4.888 73.714 1.00 39.61 76 GLY A C 1
ATOM 594 O O . GLY A 1 76 ? 31.814 5.175 72.961 1.00 39.82 76 GLY A O 1
ATOM 595 N N . MET A 1 77 ? 29.783 4.308 73.273 1.00 41.15 77 MET A N 1
ATOM 596 C CA . MET A 1 77 ? 29.582 4.024 71.854 1.00 43.45 77 MET A CA 1
ATOM 597 C C . MET A 1 77 ? 29.001 5.287 71.205 1.00 43.38 77 MET A C 1
ATOM 598 O O . MET A 1 77 ? 28.789 5.324 69.998 1.00 42.27 77 MET A O 1
ATOM 603 N N . ILE A 1 78 ? 28.762 6.312 72.022 1.00 42.31 78 ILE A N 1
ATOM 604 C CA . ILE A 1 78 ? 28.144 7.555 71.580 1.00 43.44 78 ILE A CA 1
ATOM 605 C C . ILE A 1 78 ? 28.954 8.837 71.763 1.00 43.36 78 ILE A C 1
ATOM 606 O O . ILE A 1 78 ? 28.985 9.660 70.866 1.00 46.79 78 ILE A O 1
ATOM 611 N N . GLY A 1 79 ? 29.578 9.025 72.923 1.00 41.28 79 GLY A N 1
ATOM 612 C CA . GLY A 1 79 ? 30.361 10.228 73.168 1.00 38.87 79 GLY A CA 1
ATOM 613 C C . GLY A 1 79 ? 29.652 11.390 73.857 1.00 36.85 79 GLY A C 1
ATOM 614 O O . GLY A 1 79 ? 28.685 11.928 73.329 1.00 38.14 79 GLY A O 1
ATOM 615 N N . ASP A 1 80 ? 30.149 11.798 75.021 1.00 36.33 80 ASP A N 1
ATOM 616 C CA . ASP A 1 80 ? 29.557 12.910 75.785 1.00 35.06 80 ASP A CA 1
ATOM 617 C C . ASP A 1 80 ? 30.010 14.238 75.189 1.00 33.73 80 ASP A C 1
ATOM 618 O O . ASP A 1 80 ? 31.190 14.472 75.056 1.00 34.15 80 ASP A O 1
ATOM 623 N N . PRO A 1 81 ? 29.079 15.118 74.818 1.00 33.96 81 PRO A N 1
ATOM 624 C CA . PRO A 1 81 ? 29.449 16.420 74.244 1.00 35.09 81 PRO A CA 1
ATOM 625 C C . PRO A 1 81 ? 29.766 17.483 75.311 1.00 38.60 81 PRO A C 1
ATOM 626 O O . PRO A 1 81 ? 30.270 18.564 74.987 1.00 39.70 81 PRO A O 1
ATOM 630 N N . SER A 1 82 ? 29.440 17.183 76.566 1.00 40.05 82 SER A N 1
ATOM 631 C CA . SER A 1 82 ? 29.608 18.122 77.687 1.00 42.73 82 SER A CA 1
ATOM 632 C C . SER A 1 82 ? 30.922 18.858 77.775 1.00 45.58 82 SER A C 1
ATOM 633 O O . SER A 1 82 ? 31.979 18.242 77.932 1.00 45.15 82 SER A O 1
ATOM 636 N N . GLY A 1 83 ? 30.823 20.189 77.671 1.00 49.50 83 GLY A N 1
ATOM 637 C CA . GLY A 1 83 ? 31.977 21.071 77.748 1.00 53.13 83 GLY A CA 1
ATOM 638 C C . GLY A 1 83 ? 32.860 21.166 76.509 1.00 55.72 83 GLY A C 1
ATOM 639 O O . GLY A 1 83 ? 33.524 22.193 76.311 1.00 56.58 83 GLY A O 1
ATOM 640 N N . LYS A 1 84 ? 32.872 20.114 75.682 1.00 56.65 84 LYS A N 1
ATOM 641 C CA . LYS A 1 84 ? 33.689 20.073 74.465 1.00 56.79 84 LYS A CA 1
ATOM 642 C C . LYS A 1 84 ? 33.160 20.976 73.346 1.00 57.02 84 LYS A C 1
ATOM 643 O O . LYS A 1 84 ? 32.002 21.387 73.354 1.00 57.65 84 LYS A O 1
ATOM 649 N N . SER A 1 85 ? 34.003 21.293 72.371 1.00 57.12 85 SER A N 1
ATOM 650 C CA . SER A 1 85 ? 33.550 22.159 71.294 1.00 56.59 85 SER A CA 1
ATOM 651 C C . SER A 1 85 ? 33.437 21.492 69.935 1.00 56.14 85 SER A C 1
ATOM 652 O O . SER A 1 85 ? 32.893 22.084 69.011 1.00 57.01 85 SER A O 1
ATOM 655 N N . GLU A 1 86 ? 33.919 20.264 69.799 1.00 54.88 86 GLU A N 1
ATOM 656 C CA . GLU A 1 86 ? 33.821 19.589 68.508 1.00 53.94 86 GLU A CA 1
ATOM 657 C C . GLU A 1 86 ? 33.170 18.211 68.610 1.00 53.82 86 GLU A C 1
ATOM 658 O O . GLU A 1 86 ? 33.285 17.544 69.635 1.00 52.19 86 GLU A O 1
ATOM 660 N N . GLU A 1 87 ? 32.491 17.792 67.539 1.00 54.44 87 GLU A N 1
ATOM 661 C CA . GLU A 1 87 ? 31.847 16.480 67.488 1.00 54.69 87 GLU A CA 1
ATOM 662 C C . GLU A 1 87 ? 32.957 15.475 67.590 1.00 54.48 87 GLU A C 1
ATOM 663 O O . GLU A 1 87 ? 34.000 15.642 66.982 1.00 54.76 87 GLU A O 1
ATOM 669 N N . ARG A 1 88 ? 32.738 14.427 68.361 1.00 54.67 88 ARG A N 1
ATOM 670 C CA . ARG A 1 88 ? 33.746 13.387 68.526 1.00 55.53 88 ARG A CA 1
ATOM 671 C C . ARG A 1 88 ? 33.489 12.307 67.458 1.00 53.67 88 ARG A C 1
ATOM 672 O O . ARG A 1 88 ? 32.354 12.105 67.031 1.00 52.90 88 ARG A O 1
ATOM 680 N N . VAL A 1 89 ? 34.535 11.637 66.998 1.00 52.67 89 VAL A N 1
ATOM 681 C CA . VAL A 1 89 ? 34.333 10.580 66.018 1.00 52.00 89 VAL A CA 1
ATOM 682 C C . VAL A 1 89 ? 33.861 9.318 66.766 1.00 51.21 89 VAL A C 1
ATOM 683 O O . VAL A 1 89 ? 34.271 9.065 67.896 1.00 52.09 89 VAL A O 1
ATOM 687 N N . LEU A 1 90 ? 32.978 8.540 66.153 1.00 49.70 90 LEU A N 1
ATOM 688 C CA . LEU A 1 90 ? 32.490 7.326 66.791 1.00 46.82 90 LEU A CA 1
ATOM 689 C C . LEU A 1 90 ? 33.594 6.294 66.905 1.00 46.77 90 LEU A C 1
ATOM 690 O O . LEU A 1 90 ? 34.379 6.126 65.976 1.00 45.28 90 LEU A O 1
ATOM 695 N N . GLN A 1 91 ? 33.648 5.590 68.030 1.00 46.05 91 GLN A N 1
ATOM 696 C CA . GLN A 1 91 ? 34.646 4.538 68.199 1.00 47.25 91 GLN A CA 1
ATOM 697 C C . GLN A 1 91 ? 34.082 3.187 67.784 1.00 46.35 91 GLN A C 1
ATOM 698 O O . GLN A 1 91 ? 32.874 2.984 67.805 1.00 45.74 91 GLN A O 1
ATOM 704 N N . THR A 1 92 ? 34.952 2.267 67.398 1.00 46.52 92 THR A N 1
ATOM 705 C CA . THR A 1 92 ? 34.492 0.942 67.004 1.00 48.21 92 THR A CA 1
ATOM 706 C C . THR A 1 92 ? 34.162 0.117 68.253 1.00 48.27 92 THR A C 1
ATOM 707 O O . THR A 1 92 ? 34.707 0.356 69.327 1.00 45.73 92 THR A O 1
ATOM 711 N N . GLU A 1 93 ? 33.267 -0.849 68.096 1.00 49.65 93 GLU A N 1
ATOM 712 C CA . GLU A 1 93 ? 32.860 -1.713 69.188 1.00 52.08 93 GLU A CA 1
ATOM 713 C C . GLU A 1 93 ? 34.087 -2.409 69.779 1.00 52.24 93 GLU A C 1
ATOM 714 O O . GLU A 1 93 ? 34.206 -2.545 71.000 1.00 51.36 93 GLU A O 1
ATOM 720 N N . GLU A 1 94 ? 35.010 -2.839 68.924 1.00 52.26 94 GLU A N 1
ATOM 721 C CA . GLU A 1 94 ? 36.186 -3.515 69.443 1.00 53.68 94 GLU A CA 1
ATOM 722 C C . GLU A 1 94 ? 37.158 -2.619 70.172 1.00 51.58 94 GLU A C 1
ATOM 723 O O . GLU A 1 94 ? 37.849 -3.083 71.072 1.00 51.44 94 GLU A O 1
ATOM 729 N N . GLN A 1 95 ? 37.222 -1.346 69.808 1.00 49.55 95 GLN A N 1
ATOM 730 C CA . GLN A 1 95 ? 38.106 -0.455 70.533 1.00 48.14 95 GLN A CA 1
ATOM 731 C C . GLN A 1 95 ? 37.461 -0.152 71.896 1.00 46.55 95 GLN A C 1
ATOM 732 O O . GLN A 1 95 ? 38.144 -0.110 72.914 1.00 47.00 95 GLN A O 1
ATOM 738 N N . VAL A 1 96 ? 36.146 0.030 71.925 1.00 44.09 96 VAL A N 1
ATOM 739 C CA . VAL A 1 96 ? 35.461 0.309 73.177 1.00 43.03 96 VAL A CA 1
ATOM 740 C C . VAL A 1 96 ? 35.639 -0.886 74.111 1.00 43.46 96 VAL A C 1
ATOM 741 O O . VAL A 1 96 ? 35.870 -0.708 75.308 1.00 42.28 96 VAL A O 1
ATOM 745 N N . ASP A 1 97 ? 35.536 -2.096 73.565 1.00 44.51 97 ASP A N 1
ATOM 746 C CA . ASP A 1 97 ? 35.708 -3.320 74.353 1.00 47.17 97 ASP A CA 1
ATOM 747 C C . ASP A 1 97 ? 37.098 -3.315 74.967 1.00 47.40 97 ASP A C 1
ATOM 748 O O . ASP A 1 97 ? 37.294 -3.647 76.140 1.00 47.15 97 ASP A O 1
ATOM 753 N N . LYS A 1 98 ? 38.071 -2.930 74.158 1.00 46.61 98 LYS A N 1
ATOM 754 C CA . LYS A 1 98 ? 39.436 -2.900 74.624 1.00 46.85 98 LYS A CA 1
ATOM 755 C C . LYS A 1 98 ? 39.579 -1.877 75.753 1.00 45.20 98 LYS A C 1
ATOM 756 O O . LYS A 1 98 ? 40.178 -2.166 76.795 1.00 43.34 98 LYS A O 1
ATOM 762 N N . ASN A 1 99 ? 39.031 -0.684 75.542 1.00 43.18 99 ASN A N 1
ATOM 763 C CA . ASN A 1 99 ? 39.105 0.358 76.554 1.00 42.80 99 ASN A CA 1
ATOM 764 C C . ASN A 1 99 ? 38.443 -0.059 77.870 1.00 42.26 99 ASN A C 1
ATOM 765 O O . ASN A 1 99 ? 39.031 0.128 78.928 1.00 42.64 99 ASN A O 1
ATOM 770 N N . ILE A 1 100 ? 37.243 -0.629 77.801 1.00 41.61 100 ILE A N 1
ATOM 771 C CA . ILE A 1 100 ? 36.520 -1.095 78.992 1.00 41.85 100 ILE A CA 1
ATOM 772 C C . ILE A 1 100 ? 37.420 -2.012 79.832 1.00 42.62 100 ILE A C 1
ATOM 773 O O . ILE A 1 100 ? 37.416 -1.941 81.053 1.00 42.29 100 ILE A O 1
ATOM 778 N N . GLU A 1 101 ? 38.157 -2.890 79.159 1.00 42.58 101 GLU A N 1
ATOM 779 C CA . GLU A 1 101 ? 39.038 -3.835 79.818 1.00 45.13 101 GLU A CA 1
ATOM 780 C C . GLU A 1 101 ? 40.179 -3.140 80.553 1.00 43.94 101 GLU A C 1
ATOM 781 O O . GLU A 1 101 ? 40.545 -3.542 81.652 1.00 42.73 101 GLU A O 1
ATOM 787 N N . GLY A 1 102 ? 40.729 -2.084 79.962 1.00 42.96 102 GLY A N 1
ATOM 788 C CA . GLY A 1 102 ? 41.816 -1.376 80.614 1.00 41.47 102 GLY A CA 1
ATOM 789 C C . GLY A 1 102 ? 41.332 -0.560 81.812 1.00 41.28 102 GLY A C 1
ATOM 790 O O . GLY A 1 102 ? 41.893 -0.628 82.902 1.00 41.18 102 GLY A O 1
ATOM 791 N N . ILE A 1 103 ? 40.275 0.208 81.607 1.00 39.54 103 ILE A N 1
ATOM 792 C CA . ILE A 1 103 ? 39.728 1.032 82.663 1.00 39.67 103 ILE A CA 1
ATOM 793 C C . ILE A 1 103 ? 39.168 0.169 83.791 1.00 40.43 103 ILE A C 1
ATOM 794 O O . ILE A 1 103 ? 39.222 0.551 84.962 1.00 39.17 103 ILE A O 1
ATOM 799 N N . SER A 1 104 ? 38.638 -0.995 83.450 1.00 40.91 104 SER A N 1
ATOM 800 C CA . SER A 1 104 ? 38.087 -1.855 84.474 1.00 43.00 104 SER A CA 1
ATOM 801 C C . SER A 1 104 ? 39.146 -2.276 85.473 1.00 42.91 104 SER A C 1
ATOM 802 O O . SER A 1 104 ? 38.902 -2.256 86.675 1.00 43.38 104 SER A O 1
ATOM 805 N N . LYS A 1 105 ? 40.322 -2.638 84.972 1.00 42.68 105 LYS A N 1
ATOM 806 C CA . LYS A 1 105 ? 41.440 -3.051 85.815 1.00 42.73 105 LYS A CA 1
ATOM 807 C C . LYS A 1 105 ? 41.867 -1.952 86.767 1.00 41.17 105 LYS A C 1
ATOM 808 O O . LYS A 1 105 ? 42.227 -2.211 87.909 1.00 40.47 105 LYS A O 1
ATOM 814 N N . GLN A 1 106 ? 41.839 -0.716 86.304 1.00 38.90 106 GLN A N 1
ATOM 815 C CA . GLN A 1 106 ? 42.232 0.377 87.166 1.00 37.58 106 GLN A CA 1
ATOM 816 C C . GLN A 1 106 ? 41.198 0.607 88.255 1.00 36.56 106 GLN A C 1
ATOM 817 O O . GLN A 1 106 ? 41.539 1.019 89.350 1.00 36.18 106 GLN A O 1
ATOM 823 N N . MET A 1 107 ? 39.931 0.341 87.956 1.00 37.13 107 MET A N 1
ATOM 824 C CA . MET A 1 107 ? 38.885 0.532 88.943 1.00 37.08 107 MET A CA 1
ATOM 825 C C . MET A 1 107 ? 39.035 -0.500 90.069 1.00 36.43 107 MET A C 1
ATOM 826 O O . MET A 1 107 ? 38.845 -0.172 91.235 1.00 34.62 107 MET A O 1
ATOM 831 N N . HIS A 1 108 ? 39.376 -1.737 89.714 1.00 35.31 108 HIS A N 1
ATOM 832 C CA . HIS A 1 108 ? 39.555 -2.801 90.706 1.00 36.87 108 HIS A CA 1
ATOM 833 C C . HIS A 1 108 ? 40.683 -2.470 91.682 1.00 37.85 108 HIS A C 1
ATOM 834 O O . HIS A 1 108 ? 40.795 -3.087 92.735 1.00 37.71 108 HIS A O 1
ATOM 841 N N . ASN A 1 109 ? 41.527 -1.508 91.321 1.00 38.29 109 ASN A N 1
ATOM 842 C CA . ASN A 1 109 ? 42.618 -1.104 92.185 1.00 40.90 109 ASN A CA 1
ATOM 843 C C . ASN A 1 109 ? 42.219 0.070 93.092 1.00 40.71 109 ASN A C 1
ATOM 844 O O . ASN A 1 109 ? 42.829 0.303 94.120 1.00 42.57 109 ASN A O 1
ATOM 849 N N . ILE A 1 110 ? 41.176 0.801 92.730 1.00 40.29 110 ILE A N 1
ATOM 850 C CA . ILE A 1 110 ? 40.723 1.929 93.542 1.00 39.60 110 ILE A CA 1
ATOM 851 C C . ILE A 1 110 ? 39.629 1.528 94.546 1.00 38.70 110 ILE A C 1
ATOM 852 O O . ILE A 1 110 ? 39.535 2.095 95.626 1.00 40.26 110 ILE A O 1
ATOM 857 N N . PHE A 1 111 ? 38.809 0.552 94.179 1.00 36.99 111 PHE A N 1
ATOM 858 C CA . PHE A 1 111 ? 37.728 0.065 95.026 1.00 35.38 111 PHE A CA 1
ATOM 859 C C . PHE A 1 111 ? 37.865 -1.415 95.199 1.00 36.68 111 PHE A C 1
ATOM 860 O O . PHE A 1 111 ? 38.469 -2.091 94.379 1.00 35.84 111 PHE A O 1
ATOM 868 N N . GLU A 1 112 ? 37.263 -1.920 96.263 1.00 36.95 112 GLU A N 1
ATOM 869 C CA . GLU A 1 112 ? 37.272 -3.335 96.524 1.00 38.10 112 GLU A CA 1
ATOM 870 C C . GLU A 1 112 ? 35.932 -3.902 96.013 1.00 36.39 112 GLU A C 1
ATOM 871 O O . GLU A 1 112 ? 34.903 -3.791 96.679 1.00 35.05 112 GLU A O 1
ATOM 877 N N . PHE A 1 113 ? 35.935 -4.478 94.815 1.00 35.46 113 PHE A N 1
ATOM 878 C CA . PHE A 1 113 ? 34.713 -5.047 94.259 1.00 35.74 113 PHE A CA 1
ATOM 879 C C . PHE A 1 113 ? 34.681 -6.508 94.666 1.00 37.03 113 PHE A C 1
ATOM 880 O O . PHE A 1 113 ? 35.683 -7.035 95.142 1.00 37.65 113 PHE A O 1
ATOM 888 N N . GLY A 1 114 ? 33.539 -7.161 94.490 1.00 38.45 114 GLY A N 1
ATOM 889 C CA . GLY A 1 114 ? 33.472 -8.569 94.845 1.00 39.59 114 GLY A CA 1
ATOM 890 C C . GLY A 1 114 ? 32.913 -8.896 96.226 1.00 39.64 114 GLY A C 1
ATOM 891 O O . GLY A 1 114 ? 32.815 -10.071 96.576 1.00 39.70 114 GLY A O 1
ATOM 892 N N . THR A 1 115 ? 32.558 -7.879 97.010 1.00 38.09 115 THR A N 1
ATOM 893 C CA . THR A 1 115 ? 32.000 -8.124 98.335 1.00 37.75 115 THR A CA 1
ATOM 894 C C . THR A 1 115 ? 30.480 -8.165 98.246 1.00 38.49 115 THR A C 1
ATOM 895 O O . THR A 1 115 ? 29.887 -7.667 97.286 1.00 39.97 115 THR A O 1
ATOM 899 N N . ASP A 1 116 ? 29.837 -8.742 99.255 1.00 37.68 116 ASP A N 1
ATOM 900 C CA . ASP A 1 116 ? 28.388 -8.872 99.232 1.00 37.06 116 ASP A CA 1
ATOM 901 C C . ASP A 1 116 ? 27.620 -7.550 99.156 1.00 36.48 116 ASP A C 1
ATOM 902 O O . ASP A 1 116 ? 26.716 -7.411 98.342 1.00 37.49 116 ASP A O 1
ATOM 907 N N . HIS A 1 117 ? 27.967 -6.571 99.981 1.00 33.49 117 HIS A N 1
ATOM 908 C CA . HIS A 1 117 ? 27.217 -5.331 99.955 1.00 32.10 117 HIS A CA 1
ATOM 909 C C . HIS A 1 117 ? 28.072 -4.089 99.913 1.00 30.46 117 HIS A C 1
ATOM 910 O O . HIS A 1 117 ? 27.642 -3.043 100.345 1.00 30.80 117 HIS A O 1
ATOM 917 N N . GLY A 1 118 ? 29.291 -4.230 99.419 1.00 28.70 118 GLY A N 1
ATOM 918 C CA . GLY A 1 118 ? 30.184 -3.100 99.320 1.00 29.54 118 GLY A CA 1
ATOM 919 C C . GLY A 1 118 ? 30.114 -2.458 97.934 1.00 29.31 118 GLY A C 1
ATOM 920 O O . GLY A 1 118 ? 29.043 -2.391 97.300 1.00 27.66 118 GLY A O 1
ATOM 921 N N . ALA A 1 119 ? 31.254 -1.983 97.456 1.00 28.21 119 ALA A N 1
ATOM 922 C CA . ALA A 1 119 ? 31.296 -1.324 96.148 1.00 29.83 119 ALA A CA 1
ATOM 923 C C . ALA A 1 119 ? 30.826 -2.256 95.019 1.00 31.32 119 ALA A C 1
ATOM 924 O O . ALA A 1 119 ? 31.029 -3.475 95.081 1.00 30.31 119 ALA A O 1
ATOM 926 N N . VAL A 1 120 ? 30.172 -1.669 94.013 1.00 31.14 120 VAL A N 1
ATOM 927 C CA . VAL A 1 120 ? 29.658 -2.391 92.849 1.00 32.46 120 VAL A CA 1
ATOM 928 C C . VAL A 1 120 ? 30.188 -1.753 91.546 1.00 33.15 120 VAL A C 1
ATOM 929 O O . VAL A 1 120 ? 30.273 -0.512 91.423 1.00 32.66 120 VAL A O 1
ATOM 933 N N . LEU A 1 121 ? 30.537 -2.593 90.579 1.00 32.90 121 LEU A N 1
ATOM 934 C CA . LEU A 1 121 ? 30.993 -2.113 89.274 1.00 33.23 121 LEU A CA 1
ATOM 935 C C . LEU A 1 121 ? 29.904 -2.482 88.265 1.00 33.41 121 LEU A C 1
ATOM 936 O O . LEU A 1 121 ? 29.549 -3.655 88.151 1.00 33.88 121 LEU A O 1
ATOM 941 N N . VAL A 1 122 ? 29.353 -1.493 87.559 1.00 33.29 122 VAL A N 1
ATOM 942 C CA . VAL A 1 122 ? 28.323 -1.747 86.543 1.00 31.50 122 VAL A CA 1
ATOM 943 C C . VAL A 1 122 ? 28.788 -1.208 85.202 1.00 32.29 122 VAL A C 1
ATOM 944 O O . VAL A 1 122 ? 29.641 -0.316 85.134 1.00 31.45 122 VAL A O 1
ATOM 948 N N . ASN A 1 123 ? 28.223 -1.779 84.138 1.00 32.97 123 ASN A N 1
ATOM 949 C CA . ASN A 1 123 ? 28.500 -1.391 82.762 1.00 31.73 123 ASN A CA 1
ATOM 950 C C . ASN A 1 123 ? 27.126 -1.003 82.178 1.00 31.91 123 ASN A C 1
ATOM 951 O O . ASN A 1 123 ? 26.238 -1.870 82.129 1.00 30.39 123 ASN A O 1
ATOM 956 N N . ASN A 1 124 ? 26.940 0.247 81.709 1.00 29.71 124 ASN A N 1
ATOM 957 C CA . ASN A 1 124 ? 25.614 0.605 81.204 1.00 28.79 124 ASN A CA 1
ATOM 958 C C . ASN A 1 124 ? 25.191 -0.040 79.883 1.00 29.66 124 ASN A C 1
ATOM 959 O O . ASN A 1 124 ? 24.057 0.065 79.486 1.00 29.55 124 ASN A O 1
ATOM 964 N N . ARG A 1 125 ? 26.084 -0.743 79.214 1.00 31.28 125 ARG A N 1
ATOM 965 C CA . ARG A 1 125 ? 25.705 -1.441 77.995 1.00 33.54 125 ARG A CA 1
ATOM 966 C C . ARG A 1 125 ? 24.699 -2.543 78.359 1.00 34.58 125 ARG A C 1
ATOM 967 O O . ARG A 1 125 ? 23.877 -2.957 77.526 1.00 35.47 125 ARG A O 1
ATOM 975 N N . ASP A 1 126 ? 24.772 -3.028 79.604 1.00 35.15 126 ASP A N 1
ATOM 976 C CA . ASP A 1 126 ? 23.889 -4.089 80.089 1.00 36.90 126 ASP A CA 1
ATOM 977 C C . ASP A 1 126 ? 22.399 -3.761 80.001 1.00 36.21 126 ASP A C 1
ATOM 978 O O . ASP A 1 126 ? 21.594 -4.642 79.744 1.00 37.95 126 ASP A O 1
ATOM 983 N N . TRP A 1 127 ? 22.016 -2.521 80.245 1.00 32.96 127 TRP A N 1
ATOM 984 C CA . TRP A 1 127 ? 20.615 -2.171 80.110 1.00 32.54 127 TRP A CA 1
ATOM 985 C C . TRP A 1 127 ? 20.357 -1.309 78.860 1.00 33.18 127 TRP A C 1
ATOM 986 O O . TRP A 1 127 ? 19.331 -1.465 78.213 1.00 34.67 127 TRP A O 1
ATOM 997 N N . LEU A 1 128 ? 21.276 -0.421 78.490 1.00 32.78 128 LEU A N 1
ATOM 998 C CA . LEU A 1 128 ? 21.026 0.415 77.302 1.00 31.76 128 LEU A CA 1
ATOM 999 C C . LEU A 1 128 ? 21.058 -0.410 76.022 1.00 32.79 128 LEU A C 1
ATOM 1000 O O . LEU A 1 128 ? 20.415 -0.075 75.041 1.00 31.11 128 LEU A O 1
ATOM 1005 N N . GLY A 1 129 ? 21.819 -1.493 76.032 1.00 34.42 129 GLY A N 1
ATOM 1006 C CA . GLY A 1 129 ? 21.895 -2.313 74.844 1.00 36.88 129 GLY A CA 1
ATOM 1007 C C . GLY A 1 129 ? 20.633 -3.109 74.623 1.00 38.71 129 GLY A C 1
ATOM 1008 O O . GLY A 1 129 ? 20.455 -3.683 73.563 1.00 41.07 129 GLY A O 1
ATOM 1009 N N . GLN A 1 130 ? 19.756 -3.151 75.615 1.00 39.65 130 GLN A N 1
ATOM 1010 C CA . GLN A 1 130 ? 18.510 -3.907 75.506 1.00 41.52 130 GLN A CA 1
ATOM 1011 C C . GLN A 1 130 ? 17.332 -3.034 75.086 1.00 40.83 130 GLN A C 1
ATOM 1012 O O . GLN A 1 130 ? 16.208 -3.507 74.943 1.00 41.95 130 GLN A O 1
ATOM 1018 N N . ILE A 1 131 ? 17.580 -1.749 74.906 1.00 39.51 131 ILE A N 1
ATOM 1019 C CA . ILE A 1 131 ? 16.502 -0.836 74.555 1.00 37.14 131 ILE A CA 1
ATOM 1020 C C . ILE A 1 131 ? 16.376 -0.658 73.064 1.00 35.45 131 ILE A C 1
ATOM 1021 O O . ILE A 1 131 ? 17.364 -0.394 72.379 1.00 35.51 131 ILE A O 1
ATOM 1026 N N . SER A 1 132 ? 15.163 -0.812 72.557 1.00 34.73 132 SER A N 1
ATOM 1027 C CA . SER A 1 132 ? 14.938 -0.633 71.127 1.00 35.59 132 SER A CA 1
ATOM 1028 C C . SER A 1 132 ? 14.584 0.826 70.874 1.00 34.52 132 SER A C 1
ATOM 1029 O O . SER A 1 132 ? 14.248 1.551 71.807 1.00 34.97 132 SER A O 1
ATOM 1032 N N . LEU A 1 133 ? 14.641 1.253 69.616 1.00 34.61 133 LEU A N 1
ATOM 1033 C CA . LEU A 1 133 ? 14.331 2.630 69.280 1.00 34.30 133 LEU A CA 1
ATOM 1034 C C . LEU A 1 133 ? 12.903 2.995 69.694 1.00 34.09 133 LEU A C 1
ATOM 1035 O O . LEU A 1 133 ? 12.651 4.042 70.312 1.00 32.62 133 LEU A O 1
ATOM 1040 N N . ILE A 1 134 ? 11.969 2.122 69.364 1.00 33.30 134 ILE A N 1
ATOM 1041 C CA . ILE A 1 134 ? 10.584 2.395 69.695 1.00 35.41 134 ILE A CA 1
ATOM 1042 C C . ILE A 1 134 ? 10.291 2.463 71.185 1.00 35.88 134 ILE A C 1
ATOM 1043 O O . ILE A 1 134 ? 9.567 3.349 71.623 1.00 34.47 134 ILE A O 1
ATOM 1048 N N . SER A 1 135 ? 10.840 1.538 71.971 1.00 36.44 135 SER A N 1
ATOM 1049 C CA . SER A 1 135 ? 10.574 1.572 73.392 1.00 37.08 135 SER A CA 1
ATOM 1050 C C . SER A 1 135 ? 11.293 2.781 74.021 1.00 36.38 135 SER A C 1
ATOM 1051 O O . SER A 1 135 ? 10.811 3.367 74.990 1.00 37.74 135 SER A O 1
ATOM 1054 N N . PHE A 1 136 ? 12.426 3.174 73.458 1.00 35.08 136 PHE A N 1
ATOM 1055 C CA . PHE A 1 136 ? 13.122 4.338 73.971 1.00 35.40 136 PHE A CA 1
ATOM 1056 C C . PHE A 1 136 ? 12.225 5.578 73.833 1.00 36.16 136 PHE A C 1
ATOM 1057 O O . PHE A 1 136 ? 12.087 6.370 74.760 1.00 35.57 136 PHE A O 1
ATOM 1065 N N . LEU A 1 137 ? 11.620 5.751 72.665 1.00 35.45 137 LEU A N 1
ATOM 1066 C CA . LEU A 1 137 ? 10.777 6.911 72.454 1.00 35.78 137 LEU A CA 1
ATOM 1067 C C . LEU A 1 137 ? 9.484 6.841 73.257 1.00 36.86 137 LEU A C 1
ATOM 1068 O O . LEU A 1 137 ? 9.014 7.869 73.770 1.00 37.03 137 LEU A O 1
ATOM 1073 N N . ARG A 1 138 ? 8.906 5.650 73.403 1.00 37.15 138 ARG A N 1
ATOM 1074 C CA . ARG A 1 138 ? 7.666 5.561 74.176 1.00 38.44 138 ARG A CA 1
ATOM 1075 C C . ARG A 1 138 ? 7.863 5.545 75.700 1.00 39.50 138 ARG A C 1
ATOM 1076 O O . ARG A 1 138 ? 7.060 6.126 76.417 1.00 39.52 138 ARG A O 1
ATOM 1084 N N . ASP A 1 139 ? 8.913 4.890 76.198 1.00 39.57 139 ASP A N 1
ATOM 1085 C CA . ASP A 1 139 ? 9.110 4.819 77.650 1.00 40.90 139 ASP A CA 1
ATOM 1086 C C . ASP A 1 139 ? 9.856 5.990 78.305 1.00 39.83 139 ASP A C 1
ATOM 1087 O O . ASP A 1 139 ? 9.565 6.361 79.443 1.00 40.36 139 ASP A O 1
ATOM 1092 N N . TYR A 1 140 ? 10.801 6.584 77.590 1.00 38.68 140 TYR A N 1
ATOM 1093 C CA . TYR A 1 140 ? 11.595 7.661 78.165 1.00 37.82 140 TYR A CA 1
ATOM 1094 C C . TYR A 1 140 ? 11.459 9.007 77.457 1.00 38.37 140 TYR A C 1
ATOM 1095 O O . TYR A 1 140 ? 11.290 10.035 78.110 1.00 39.16 140 TYR A O 1
ATOM 1104 N N . GLY A 1 1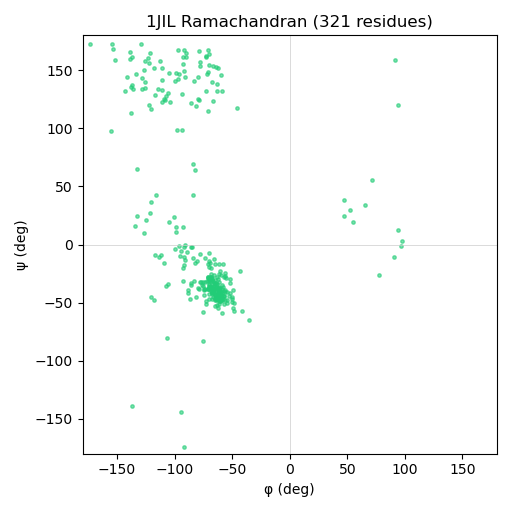41 ? 11.561 8.991 76.128 1.00 38.12 141 GLY A N 1
ATOM 1105 C CA . GLY A 1 141 ? 11.526 10.208 75.339 1.00 37.57 141 GLY A CA 1
ATOM 1106 C C . GLY A 1 141 ? 10.315 11.094 75.502 1.00 38.11 141 GLY A C 1
ATOM 1107 O O . GLY A 1 141 ? 10.385 12.303 75.294 1.00 38.47 141 GLY A O 1
ATOM 1108 N N . LYS A 1 142 ? 9.201 10.492 75.872 1.00 38.75 142 LYS A N 1
ATOM 1109 C CA . LYS A 1 142 ? 7.974 11.231 76.043 1.00 41.11 142 LYS A CA 1
ATOM 1110 C C . LYS A 1 142 ? 8.053 12.113 77.298 1.00 40.91 142 LYS A C 1
ATOM 1111 O O . LYS A 1 142 ? 7.278 13.062 77.457 1.00 39.53 142 LYS A O 1
ATOM 1117 N N . HIS A 1 143 ? 9.020 11.812 78.166 1.00 40.29 143 HIS A N 1
ATOM 1118 C CA . HIS A 1 143 ? 9.185 12.535 79.428 1.00 39.39 143 HIS A CA 1
ATOM 1119 C C . HIS A 1 143 ? 10.320 13.513 79.491 1.00 37.82 143 HIS A C 1
ATOM 1120 O O . HIS A 1 143 ? 10.754 13.878 80.578 1.00 36.44 143 HIS A O 1
ATOM 1127 N N . VAL A 1 144 ? 10.806 13.929 78.328 1.00 36.80 144 VAL A N 1
ATOM 1128 C CA . VAL A 1 144 ? 11.888 14.899 78.259 1.00 36.03 144 VAL A CA 1
ATOM 1129 C C . VAL A 1 144 ? 11.450 16.013 77.325 1.00 35.28 144 VAL A C 1
ATOM 1130 O O . VAL A 1 144 ? 10.944 15.748 76.240 1.00 36.52 144 VAL A O 1
ATOM 1134 N N . GLY A 1 145 ? 11.661 17.256 77.741 1.00 34.33 145 GLY A N 1
ATOM 1135 C CA . GLY A 1 145 ? 11.267 18.396 76.931 1.00 32.26 145 GLY A CA 1
ATOM 1136 C C . GLY A 1 145 ? 12.457 18.938 76.185 1.00 32.75 145 GLY A C 1
ATOM 1137 O O . GLY A 1 145 ? 13.561 19.010 76.725 1.00 33.15 145 GLY A O 1
ATOM 1138 N N . VAL A 1 146 ? 12.234 19.332 74.942 1.00 33.80 146 VAL A N 1
ATOM 1139 C CA . VAL A 1 146 ? 13.305 19.829 74.105 1.00 35.89 146 VAL A CA 1
ATOM 1140 C C . VAL A 1 146 ? 13.826 21.173 74.569 1.00 38.09 146 VAL A C 1
ATOM 1141 O O . VAL A 1 146 ? 15.039 21.422 74.497 1.00 38.09 146 VAL A O 1
ATOM 1145 N N . ASN A 1 147 ? 12.924 22.035 75.037 1.00 40.21 147 ASN A N 1
ATOM 1146 C CA . ASN A 1 147 ? 13.325 23.362 75.517 1.00 43.69 147 ASN A CA 1
ATOM 1147 C C . ASN A 1 147 ? 14.202 23.177 76.740 1.00 42.91 147 ASN A C 1
ATOM 1148 O O . ASN A 1 147 ? 15.268 23.792 76.850 1.00 43.88 147 ASN A O 1
ATOM 1153 N N . TYR A 1 148 ? 13.752 22.313 77.644 1.00 41.91 148 TYR A N 1
ATOM 1154 C CA . TYR A 1 148 ? 14.531 21.988 78.825 1.00 40.98 148 TYR A CA 1
ATOM 1155 C C . TYR A 1 148 ? 15.951 21.644 78.377 1.00 40.25 148 TYR A C 1
ATOM 1156 O O . TYR A 1 148 ? 16.909 22.246 78.831 1.00 40.78 148 TYR A O 1
ATOM 1165 N N . MET A 1 149 ? 16.078 20.691 77.452 1.00 39.99 149 MET A N 1
ATOM 1166 C CA . MET A 1 149 ? 17.382 20.261 76.964 1.00 39.88 149 MET A CA 1
ATOM 1167 C C . MET A 1 149 ? 18.152 21.377 76.295 1.00 42.01 149 MET A C 1
ATOM 1168 O O . MET A 1 149 ? 19.373 21.453 76.409 1.00 40.70 149 MET A O 1
ATOM 1173 N N . LEU A 1 150 ? 17.430 22.221 75.562 1.00 44.82 150 LEU A N 1
ATOM 1174 C CA . LEU A 1 150 ? 18.024 23.330 74.818 1.00 47.92 150 LEU A CA 1
ATOM 1175 C C . LEU A 1 150 ? 18.605 24.447 75.698 1.00 50.38 150 LEU A C 1
ATOM 1176 O O . LEU A 1 150 ? 19.659 25.004 75.383 1.00 51.27 150 LEU A O 1
ATOM 1181 N N . GLY A 1 151 ? 17.928 24.764 76.795 1.00 52.40 151 GLY A N 1
ATOM 1182 C CA . GLY A 1 151 ? 18.415 25.810 77.675 1.00 55.99 151 GLY A CA 1
ATOM 1183 C C . GLY A 1 151 ? 19.452 25.333 78.683 1.00 58.26 151 GLY A C 1
ATOM 1184 O O . GLY A 1 151 ? 19.416 25.697 79.864 1.00 58.67 151 GLY A O 1
ATOM 1185 N N . LYS A 1 152 ? 20.382 24.508 78.218 1.00 59.65 152 LYS A N 1
ATOM 1186 C CA . LYS A 1 152 ? 21.410 23.989 79.095 1.00 59.97 152 LYS A CA 1
ATOM 1187 C C . LYS A 1 152 ? 22.845 24.189 78.665 1.00 61.89 152 LYS A C 1
ATOM 1188 O O . LYS A 1 152 ? 23.252 23.962 77.517 1.00 61.49 152 LYS A O 1
ATOM 1194 N N . ASP A 1 153 ? 23.588 24.608 79.670 1.00 64.02 153 ASP A N 1
ATOM 1195 C CA . ASP A 1 153 ? 25.011 24.846 79.682 1.00 65.52 153 ASP A CA 1
ATOM 1196 C C . ASP A 1 153 ? 25.837 23.864 78.823 1.00 66.37 153 ASP A C 1
ATOM 1197 O O . ASP A 1 153 ? 26.474 24.235 77.831 1.00 66.03 153 ASP A O 1
ATOM 1202 N N . SER A 1 154 ? 25.814 22.602 79.232 1.00 66.56 154 SER A N 1
ATOM 1203 C CA . SER A 1 154 ? 26.594 21.558 78.594 1.00 67.48 154 SER A CA 1
ATOM 1204 C C . SER A 1 154 ? 26.645 21.497 77.078 1.00 67.41 154 SER A C 1
ATOM 1205 O O . SER A 1 154 ? 27.598 20.941 76.528 1.00 67.31 154 SER A O 1
ATOM 1208 N N . ILE A 1 155 ? 25.663 22.072 76.390 1.00 67.75 155 ILE A N 1
ATOM 1209 C CA . ILE A 1 155 ? 25.670 21.989 74.930 1.00 68.07 155 ILE A CA 1
ATOM 1210 C C . ILE A 1 155 ? 25.574 23.269 74.092 1.00 68.70 155 ILE A C 1
ATOM 1211 O O . ILE A 1 155 ? 25.384 23.169 72.872 1.00 68.86 155 ILE A O 1
ATOM 1216 N N . GLN A 1 156 ? 25.686 24.455 74.696 1.00 68.86 156 GLN A N 1
ATOM 1217 C CA . GLN A 1 156 ? 25.603 25.687 73.894 1.00 68.41 156 GLN A CA 1
ATOM 1218 C C . GLN A 1 156 ? 26.855 25.766 73.055 1.00 67.25 156 GLN A C 1
ATOM 1219 O O . GLN A 1 156 ? 26.850 26.234 71.921 1.00 67.58 156 GLN A O 1
ATOM 1225 N N . SER A 1 157 ? 27.930 25.273 73.640 1.00 66.78 157 SER A N 1
ATOM 1226 C CA . SER A 1 157 ? 29.226 25.226 73.006 1.00 66.62 157 SER A CA 1
ATOM 1227 C C . SER A 1 157 ? 29.136 24.506 71.655 1.00 65.94 157 SER A C 1
ATOM 1228 O O . SER A 1 157 ? 29.757 24.926 70.672 1.00 66.82 157 SER A O 1
ATOM 1231 N N . ARG A 1 158 ? 28.374 23.417 71.597 1.00 63.98 158 ARG A N 1
ATOM 1232 C CA . ARG A 1 158 ? 28.250 22.700 70.341 1.00 62.42 158 ARG A CA 1
ATOM 1233 C C . ARG A 1 158 ? 27.008 23.128 69.567 1.00 61.86 158 ARG A C 1
ATOM 1234 O O . ARG A 1 158 ? 26.846 22.795 68.392 1.00 61.34 158 ARG A O 1
ATOM 1242 N N . LEU A 1 159 ? 26.150 23.900 70.224 1.00 61.67 159 LEU A N 1
ATOM 1243 C CA . LEU A 1 159 ? 24.930 24.384 69.594 1.00 62.24 159 LEU A CA 1
ATOM 1244 C C . LEU A 1 159 ? 25.299 25.358 68.505 1.00 62.72 159 LEU A C 1
ATOM 1245 O O . LEU A 1 159 ? 24.714 25.351 67.423 1.00 63.13 159 LEU A O 1
ATOM 1250 N N . GLU A 1 160 ? 26.283 26.198 68.804 1.00 62.63 160 GLU A N 1
ATOM 1251 C CA . GLU A 1 160 ? 26.752 27.198 67.858 1.00 62.54 160 GLU A CA 1
ATOM 1252 C C . GLU A 1 160 ? 27.477 26.584 66.658 1.00 62.44 160 GLU A C 1
ATOM 1253 O O . GLU A 1 160 ? 27.580 27.226 65.606 1.00 63.27 160 GLU A O 1
ATOM 1255 N N . HIS A 1 161 ? 27.958 25.347 66.797 1.00 60.89 161 HIS A N 1
ATOM 1256 C CA . HIS A 1 161 ? 28.690 24.700 65.709 1.00 59.97 161 HIS A CA 1
ATOM 1257 C C . HIS A 1 161 ? 28.116 23.397 65.173 1.00 58.27 161 HIS A C 1
ATOM 1258 O O . HIS A 1 161 ? 28.862 22.483 64.820 1.00 58.14 161 HIS A O 1
ATOM 1265 N N . GLY A 1 162 ? 26.792 23.318 65.127 1.00 56.62 162 GLY A N 1
ATOM 1266 C CA . GLY A 1 162 ? 26.126 22.142 64.588 1.00 54.96 162 GLY A CA 1
ATOM 1267 C C . GLY A 1 162 ? 26.115 20.810 65.338 1.00 52.96 162 GLY A C 1
ATOM 1268 O O . GLY A 1 162 ? 26.505 19.772 64.778 1.00 53.94 162 GLY A O 1
ATOM 1269 N N . ILE A 1 163 ? 25.642 20.817 66.579 1.00 48.80 163 ILE A N 1
ATOM 1270 C CA . ILE A 1 163 ? 25.569 19.581 67.359 1.00 45.44 163 ILE A CA 1
ATOM 1271 C C . ILE A 1 163 ? 24.694 18.523 66.667 1.00 42.30 163 ILE A C 1
ATOM 1272 O O . ILE A 1 163 ? 23.597 18.816 66.217 1.00 43.01 163 ILE A O 1
ATOM 1277 N N . SER A 1 164 ? 25.179 17.296 66.567 1.00 39.34 164 SER A N 1
ATOM 1278 C CA . SER A 1 164 ? 24.375 16.249 65.946 1.00 38.51 164 SER A CA 1
ATOM 1279 C C . SER A 1 164 ? 23.227 15.827 66.873 1.00 37.70 164 SER A C 1
ATOM 1280 O O . SER A 1 164 ? 23.221 16.113 68.068 1.00 35.66 164 SER A O 1
ATOM 1283 N N . TYR A 1 165 ? 22.232 15.163 66.307 1.00 37.04 165 TYR A N 1
ATOM 1284 C CA . TYR A 1 165 ? 21.102 14.728 67.094 1.00 35.64 165 TYR A CA 1
ATOM 1285 C C . TYR A 1 165 ? 21.575 13.697 68.140 1.00 35.56 165 TYR A C 1
ATOM 1286 O O . TYR A 1 165 ? 21.097 13.698 69.263 1.00 34.87 165 TYR A O 1
ATOM 1295 N N . THR A 1 166 ? 22.531 12.855 67.765 1.00 35.07 166 THR A N 1
ATOM 1296 C CA . THR A 1 166 ? 23.114 11.851 68.654 1.00 35.38 166 THR A CA 1
ATOM 1297 C C . THR A 1 166 ? 23.843 12.453 69.880 1.00 36.12 166 THR A C 1
ATOM 1298 O O . THR A 1 166 ? 23.700 11.948 70.996 1.00 34.99 166 THR A O 1
ATOM 1302 N N . GLU A 1 167 ? 24.638 13.506 69.689 1.00 35.76 167 GLU A N 1
ATOM 1303 C CA . GLU A 1 167 ? 25.303 14.119 70.834 1.00 36.68 167 GLU A CA 1
ATOM 1304 C C . GLU A 1 167 ? 24.261 14.821 71.693 1.00 35.00 167 GLU A C 1
ATOM 1305 O O . GLU A 1 167 ? 24.343 14.801 72.911 1.00 33.87 167 GLU A O 1
ATOM 1311 N N . PHE A 1 168 ? 23.249 15.375 71.039 1.00 32.13 168 PHE A N 1
ATOM 1312 C CA . PHE A 1 168 ? 22.143 16.032 71.708 1.00 31.32 168 PHE A CA 1
ATOM 1313 C C . PHE A 1 168 ? 21.368 15.037 72.593 1.00 30.57 168 PHE A C 1
ATOM 1314 O O . PHE A 1 168 ? 20.828 15.424 73.628 1.00 30.91 168 PHE A O 1
ATOM 1322 N N . THR A 1 169 ? 21.329 13.760 72.234 1.00 29.02 169 THR A N 1
ATOM 1323 C CA . THR A 1 169 ? 20.545 12.844 73.068 1.00 30.53 169 THR A CA 1
ATOM 1324 C C . THR A 1 169 ? 21.342 12.105 74.155 1.00 28.79 169 THR A C 1
ATOM 1325 O O . THR A 1 169 ? 20.775 11.427 75.014 1.00 28.95 169 THR A O 1
ATOM 1329 N N . TYR A 1 170 ? 22.654 12.292 74.150 1.00 27.86 170 TYR A N 1
ATOM 1330 C CA . TYR A 1 170 ? 23.513 11.665 75.128 1.00 28.75 170 TYR A CA 1
ATOM 1331 C C . TYR A 1 170 ? 23.023 11.959 76.553 1.00 30.13 170 TYR A C 1
ATOM 1332 O O . TYR A 1 170 ? 22.954 11.060 77.403 1.00 30.68 170 TYR A O 1
ATOM 1341 N N . THR A 1 171 ? 22.653 13.204 76.815 1.00 28.66 171 THR A N 1
ATOM 1342 C CA . THR A 1 171 ? 22.202 13.545 78.156 1.00 29.31 171 THR A CA 1
ATOM 1343 C C . THR A 1 171 ? 21.042 12.670 78.650 1.00 29.91 171 THR A C 1
ATOM 1344 O O . THR A 1 171 ? 20.902 12.446 79.839 1.00 32.73 171 THR A O 1
ATOM 1348 N N . ILE A 1 172 ? 20.211 12.174 77.744 1.00 29.74 172 ILE A N 1
ATOM 1349 C CA . ILE A 1 172 ? 19.093 11.323 78.121 1.00 28.55 172 ILE A CA 1
ATOM 1350 C C . ILE A 1 172 ? 19.581 9.897 78.483 1.00 29.54 172 ILE A C 1
ATOM 1351 O O . ILE A 1 172 ? 18.986 9.221 79.332 1.00 29.95 172 ILE A O 1
ATOM 1356 N N . LEU A 1 173 ? 20.648 9.442 77.838 1.00 28.77 173 LEU A N 1
ATOM 1357 C CA . LEU A 1 173 ? 21.209 8.125 78.137 1.00 30.18 173 LEU A CA 1
ATOM 1358 C C . LEU A 1 173 ? 21.780 8.171 79.573 1.00 29.25 173 LEU A C 1
ATOM 1359 O O . LEU A 1 173 ? 21.561 7.267 80.367 1.00 29.53 173 LEU A O 1
ATOM 1364 N N . GLN A 1 174 ? 22.508 9.226 79.908 1.00 29.04 174 GLN A N 1
ATOM 1365 C CA . GLN A 1 174 ? 23.027 9.341 81.264 1.00 28.42 174 GLN A CA 1
ATOM 1366 C C . GLN A 1 174 ? 21.833 9.422 82.237 1.00 27.77 174 GLN A C 1
ATOM 1367 O O . GLN A 1 174 ? 21.869 8.852 83.335 1.00 27.44 174 GLN A O 1
ATOM 1373 N N . ALA A 1 175 ? 20.773 10.121 81.837 1.00 26.82 175 ALA A N 1
ATOM 1374 C CA . ALA A 1 175 ? 19.565 10.209 82.674 1.00 25.85 175 ALA A CA 1
ATOM 1375 C C . ALA A 1 175 ? 18.928 8.828 82.943 1.00 26.82 175 ALA A C 1
ATOM 1376 O O . ALA A 1 175 ? 18.501 8.530 84.073 1.00 25.75 175 ALA A O 1
ATOM 1378 N N . ILE A 1 176 ? 18.844 7.998 81.899 1.00 25.51 176 ILE A N 1
ATOM 1379 C CA . ILE A 1 176 ? 18.280 6.660 82.022 1.00 25.81 176 ILE A CA 1
ATOM 1380 C C . ILE A 1 176 ? 19.100 5.817 83.015 1.00 26.73 176 ILE A C 1
ATOM 1381 O O . ILE A 1 176 ? 18.531 5.062 83.817 1.00 28.20 176 ILE A O 1
ATOM 1386 N N . ASP A 1 177 ? 20.431 5.958 82.963 1.00 26.45 177 ASP A N 1
ATOM 1387 C CA . ASP A 1 177 ? 21.351 5.262 83.869 1.00 26.50 177 ASP A CA 1
ATOM 1388 C C . ASP A 1 177 ? 21.057 5.576 85.323 1.00 27.98 177 ASP A C 1
ATOM 1389 O O . ASP A 1 177 ? 21.024 4.674 86.168 1.00 28.73 177 ASP A O 1
ATOM 1394 N N . PHE A 1 178 ? 20.879 6.859 85.624 1.00 26.36 178 PHE A N 1
ATOM 1395 C CA . PHE A 1 178 ? 20.611 7.263 86.998 1.00 26.87 178 PHE A CA 1
ATOM 1396 C C . PHE A 1 178 ? 19.262 6.658 87.469 1.00 27.73 178 PHE A C 1
ATOM 1397 O O . PHE A 1 178 ? 19.181 6.074 88.551 1.00 27.51 178 PHE A O 1
ATOM 1405 N N . GLY A 1 179 ? 18.221 6.754 86.644 1.00 28.33 179 GLY A N 1
ATOM 1406 C CA . GLY A 1 179 ? 16.939 6.170 87.002 1.00 25.32 179 GLY A CA 1
ATOM 1407 C C . GLY A 1 179 ? 17.049 4.654 87.211 1.00 27.65 179 GLY A C 1
ATOM 1408 O O . GLY A 1 179 ? 16.452 4.100 88.131 1.00 28.66 179 GLY A O 1
ATOM 1409 N N . HIS A 1 180 ? 17.814 3.973 86.367 1.00 28.62 180 HIS A N 1
ATOM 1410 C CA . HIS A 1 180 ? 17.983 2.533 86.478 1.00 29.79 180 HIS A CA 1
ATOM 1411 C C . HIS A 1 180 ? 18.680 2.128 87.805 1.00 30.25 180 HIS A C 1
ATOM 1412 O O . HIS A 1 180 ? 18.209 1.230 88.508 1.00 28.87 180 HIS A O 1
ATOM 1419 N N . LEU A 1 181 ? 19.786 2.792 88.148 1.00 30.09 181 LEU A N 1
ATOM 1420 C CA . LEU A 1 181 ? 20.499 2.491 89.401 1.00 30.78 181 LEU A CA 1
ATOM 1421 C C . LEU A 1 181 ? 19.680 2.896 90.644 1.00 31.22 181 LEU A C 1
ATOM 1422 O O . LEU A 1 181 ? 19.840 2.316 91.719 1.00 30.12 181 LEU A O 1
ATOM 1427 N N . ASN A 1 182 ? 18.819 3.899 90.497 1.00 31.29 182 ASN A N 1
ATOM 1428 C CA . ASN A 1 182 ? 17.951 4.342 91.591 1.00 32.88 182 ASN A CA 1
ATOM 1429 C C . ASN A 1 182 ? 16.935 3.231 91.898 1.00 35.37 182 ASN A C 1
ATOM 1430 O O . ASN A 1 182 ? 16.712 2.867 93.042 1.00 35.53 182 ASN A O 1
ATOM 1435 N N . ARG A 1 183 ? 16.327 2.684 90.853 1.00 37.87 183 ARG A N 1
ATOM 1436 C CA . ARG A 1 183 ? 15.334 1.635 91.017 1.00 41.14 183 ARG A CA 1
ATOM 1437 C C . ARG A 1 183 ? 15.896 0.248 91.349 1.00 41.41 183 ARG A C 1
ATOM 1438 O O . ARG A 1 183 ? 15.280 -0.514 92.081 1.00 43.10 183 ARG A O 1
ATOM 1446 N N . GLU A 1 184 ? 17.058 -0.067 90.799 1.00 41.18 184 GLU A N 1
ATOM 1447 C CA . GLU A 1 184 ? 17.683 -1.359 90.973 1.00 42.87 184 GLU A CA 1
ATOM 1448 C C . GLU A 1 184 ? 18.590 -1.466 92.204 1.00 42.30 184 GLU A C 1
ATOM 1449 O O . GLU A 1 184 ? 18.600 -2.505 92.863 1.00 42.72 184 GLU A O 1
ATOM 1455 N N . LEU A 1 185 ? 19.349 -0.408 92.510 1.00 39.34 185 LEU A N 1
ATOM 1456 C CA . LEU A 1 185 ? 20.270 -0.416 93.645 1.00 37.04 185 LEU A CA 1
ATOM 1457 C C . LEU A 1 185 ? 20.026 0.727 94.617 1.00 36.42 185 LEU A C 1
ATOM 1458 O O . LEU A 1 185 ? 20.897 1.090 95.398 1.00 37.54 185 LEU A O 1
ATOM 1463 N N . ASN A 1 186 ? 18.833 1.288 94.588 1.00 34.78 186 ASN A N 1
ATOM 1464 C CA . ASN A 1 186 ? 18.509 2.379 95.487 1.00 34.78 186 ASN A CA 1
ATOM 1465 C C . ASN A 1 186 ? 19.519 3.546 95.470 1.00 33.88 186 ASN A C 1
ATOM 1466 O O . ASN A 1 186 ? 19.726 4.219 96.497 1.00 33.25 186 ASN A O 1
ATOM 1471 N N . CYS A 1 187 ? 20.163 3.768 94.322 1.00 31.10 187 CYS A N 1
ATOM 1472 C CA . CYS A 1 187 ? 21.113 4.876 94.181 1.00 29.79 187 CYS A CA 1
ATOM 1473 C C . CYS A 1 187 ? 20.372 6.235 94.281 1.00 28.86 187 CYS A C 1
ATOM 1474 O O . CYS A 1 187 ? 19.426 6.488 93.528 1.00 29.47 187 CYS A O 1
ATOM 1477 N N . LYS A 1 188 ? 20.782 7.100 95.204 1.00 27.98 188 LYS A N 1
ATOM 1478 C CA . LYS A 1 188 ? 20.113 8.393 95.381 1.00 28.01 188 LYS A CA 1
ATOM 1479 C C . LYS A 1 188 ? 20.928 9.624 95.045 1.00 28.11 188 LYS A C 1
ATOM 1480 O O . LYS A 1 188 ? 20.386 10.743 94.987 1.00 28.08 188 LYS A O 1
ATOM 1486 N N . ILE A 1 189 ? 22.228 9.433 94.842 1.00 27.91 189 ILE A N 1
ATOM 1487 C CA . ILE A 1 189 ? 23.100 10.547 94.523 1.00 26.83 189 ILE A CA 1
ATOM 1488 C C . ILE A 1 189 ? 24.066 10.226 93.419 1.00 27.77 189 ILE A C 1
ATOM 1489 O O . ILE A 1 189 ? 24.683 9.161 93.437 1.00 28.70 189 ILE A O 1
ATOM 1494 N N . GLN A 1 190 ? 24.203 11.137 92.457 1.00 27.31 190 GLN A N 1
ATOM 1495 C CA . GLN A 1 190 ? 25.201 10.953 91.415 1.00 26.95 190 GLN A CA 1
ATOM 1496 C C . GLN A 1 190 ? 26.237 12.064 91.585 1.00 27.77 190 GLN A C 1
ATOM 1497 O O . GLN A 1 190 ? 25.896 13.235 91.756 1.00 28.29 190 GLN A O 1
ATOM 1503 N N . VAL A 1 191 ? 27.498 11.673 91.533 1.00 26.80 191 VAL A N 1
ATOM 1504 C CA . VAL A 1 191 ? 28.609 12.572 91.667 1.00 28.93 191 VAL A CA 1
ATOM 1505 C C . VAL A 1 191 ? 29.332 12.682 90.336 1.00 29.38 191 VAL A C 1
ATOM 1506 O O . VAL A 1 191 ? 29.336 11.738 89.543 1.00 30.65 191 VAL A O 1
ATOM 1510 N N . GLY A 1 192 ? 29.965 13.823 90.095 1.00 29.45 192 GLY A N 1
ATOM 1511 C CA . GLY A 1 192 ? 30.724 14.004 88.866 1.00 27.75 192 GLY A CA 1
ATOM 1512 C C . GLY A 1 192 ? 31.481 15.321 88.876 1.00 28.02 192 GLY A C 1
ATOM 1513 O O . GLY A 1 192 ? 31.320 16.108 89.801 1.00 27.52 192 GLY A O 1
ATOM 1514 N N . GLY A 1 193 ? 32.330 15.543 87.883 1.00 27.77 193 GLY A N 1
ATOM 1515 C CA . GLY A 1 193 ? 33.015 16.818 87.779 1.00 30.23 193 GLY A CA 1
ATOM 1516 C C . GLY A 1 193 ? 31.992 17.874 87.361 1.00 31.63 193 GLY A C 1
ATOM 1517 O O . GLY A 1 193 ? 30.878 17.542 86.937 1.00 31.43 193 GLY A O 1
ATOM 1518 N N . SER A 1 194 ? 32.349 19.149 87.456 1.00 33.95 194 SER A N 1
ATOM 1519 C CA . SER A 1 194 ? 31.405 20.222 87.132 1.00 35.44 194 SER A CA 1
ATOM 1520 C C . SER A 1 194 ? 30.880 20.219 85.705 1.00 35.68 194 SER A C 1
ATOM 1521 O O . SER A 1 194 ? 29.822 20.782 85.440 1.00 36.94 194 SER A O 1
ATOM 1524 N N . ASP A 1 195 ? 31.606 19.612 84.770 1.00 34.71 195 ASP A N 1
ATOM 1525 C CA . ASP A 1 195 ? 31.115 19.585 83.381 1.00 35.00 195 ASP A CA 1
ATOM 1526 C C . ASP A 1 195 ? 29.877 18.659 83.257 1.00 33.42 195 ASP A C 1
ATOM 1527 O O . ASP A 1 195 ? 29.146 18.717 82.279 1.00 33.87 195 ASP A O 1
ATOM 1532 N N . GLN A 1 196 ? 29.641 17.836 84.278 1.00 31.45 196 GLN A N 1
ATOM 1533 C CA . GLN A 1 196 ? 28.537 16.885 84.305 1.00 29.74 196 GLN A CA 1
ATOM 1534 C C . GLN A 1 196 ? 27.257 17.408 84.917 1.00 29.80 196 GLN A C 1
ATOM 1535 O O . GLN A 1 196 ? 26.277 16.692 84.993 1.00 30.73 196 GLN A O 1
ATOM 1541 N N . TRP A 1 197 ? 27.258 18.648 85.368 1.00 29.58 197 TRP A N 1
ATOM 1542 C CA . TRP A 1 197 ? 26.072 19.210 85.977 1.00 29.02 197 TRP A CA 1
ATOM 1543 C C . TRP A 1 197 ? 24.823 19.004 85.088 1.00 30.43 197 TRP A C 1
ATOM 1544 O O . TRP A 1 197 ? 23.776 18.560 85.568 1.00 30.92 197 TRP A O 1
ATOM 1555 N N . GLY A 1 198 ? 24.916 19.294 83.795 1.00 29.40 198 GLY A N 1
ATOM 1556 C CA . GLY A 1 198 ? 23.749 19.086 82.943 1.00 28.38 198 GLY A CA 1
ATOM 1557 C C . GLY A 1 198 ? 23.258 17.636 82.877 1.00 28.43 198 GLY A C 1
ATOM 1558 O O . GLY A 1 198 ? 22.064 17.362 83.022 1.00 27.87 198 GLY A O 1
ATOM 1559 N N . ASN A 1 199 ? 24.171 16.699 82.653 1.00 28.16 199 ASN A N 1
ATOM 1560 C CA . ASN A 1 199 ? 23.805 15.285 82.599 1.00 29.38 199 ASN A CA 1
ATOM 1561 C C . ASN A 1 199 ? 23.253 14.767 83.923 1.00 28.94 199 ASN A C 1
ATOM 1562 O O . ASN A 1 199 ? 22.381 13.909 83.941 1.00 30.68 199 ASN A O 1
ATOM 1567 N N . ILE A 1 200 ? 23.757 15.291 85.027 1.00 28.37 200 ILE A N 1
ATOM 1568 C CA . ILE A 1 200 ? 23.291 14.863 86.331 1.00 27.98 200 ILE A CA 1
ATOM 1569 C C . ILE A 1 200 ? 21.851 15.368 86.577 1.00 28.67 200 ILE A C 1
ATOM 1570 O O . ILE A 1 200 ? 20.985 14.606 87.013 1.00 26.83 200 ILE A O 1
ATOM 1575 N N . THR A 1 201 ? 21.588 16.644 86.296 1.00 28.02 201 THR A N 1
ATOM 1576 C CA . THR A 1 201 ? 20.254 17.153 86.495 1.00 28.81 201 THR A CA 1
ATOM 1577 C C . THR A 1 201 ? 19.251 16.510 85.509 1.00 28.52 201 THR A C 1
ATOM 1578 O O . THR A 1 201 ? 18.085 16.334 85.834 1.00 30.58 201 THR A O 1
ATOM 1582 N N . SER A 1 202 ? 19.697 16.095 84.332 1.00 28.78 202 SER A N 1
ATOM 1583 C CA . SER A 1 202 ? 18.761 15.428 83.401 1.00 28.75 202 SER A CA 1
ATOM 1584 C C . SER A 1 202 ? 18.208 14.168 84.053 1.00 27.63 202 SER A C 1
ATOM 1585 O O . SER A 1 202 ? 17.021 13.882 83.937 1.00 25.92 202 SER A O 1
ATOM 1588 N N . GLY A 1 203 ? 19.088 13.418 84.728 1.00 27.58 203 GLY A N 1
ATOM 1589 C CA . GLY A 1 203 ? 18.674 12.199 85.405 1.00 28.04 203 GLY A CA 1
ATOM 1590 C C . GLY A 1 203 ? 17.609 12.490 86.440 1.00 27.79 203 GLY A C 1
ATOM 1591 O O . GLY A 1 203 ? 16.586 11.825 86.487 1.00 27.52 203 GLY A O 1
ATOM 1592 N N . ILE A 1 204 ? 17.850 13.508 87.268 1.00 28.96 204 ILE A N 1
ATOM 1593 C CA . ILE A 1 204 ? 16.905 13.884 88.308 1.00 27.52 204 ILE A CA 1
ATOM 1594 C C . ILE A 1 204 ? 15.592 14.339 87.726 1.00 27.35 204 ILE A C 1
ATOM 1595 O O . ILE A 1 204 ? 14.541 13.913 88.193 1.00 27.34 204 ILE A O 1
ATOM 1600 N N . GLU A 1 205 ? 15.625 15.188 86.705 1.00 28.39 205 GLU A N 1
ATOM 1601 C CA . GLU A 1 205 ? 14.366 15.624 86.120 1.00 31.21 205 GLU A CA 1
ATOM 1602 C C . GLU A 1 205 ? 13.644 14.486 85.395 1.00 30.50 205 GLU A C 1
ATOM 1603 O O . GLU A 1 205 ? 12.426 14.424 85.434 1.00 32.03 205 GLU A O 1
ATOM 1609 N N . LEU A 1 206 ? 14.370 13.584 84.733 1.00 30.00 206 LEU A N 1
ATOM 1610 C CA . LEU A 1 206 ? 13.703 12.454 84.056 1.00 30.03 206 LEU A CA 1
ATOM 1611 C C . LEU A 1 206 ? 12.965 11.603 85.117 1.00 31.74 206 LEU A C 1
ATOM 1612 O O . LEU A 1 206 ? 11.815 11.213 84.921 1.00 32.03 206 LEU A O 1
ATOM 1617 N N . MET A 1 207 ? 13.635 11.299 86.227 1.00 31.75 207 MET A N 1
ATOM 1618 C CA . MET A 1 207 ? 13.006 10.497 87.283 1.00 34.51 207 MET A CA 1
ATOM 1619 C C . MET A 1 207 ? 11.789 11.200 87.839 1.00 36.29 207 MET A C 1
ATOM 1620 O O . MET A 1 207 ? 10.801 10.555 88.174 1.00 36.42 207 MET A O 1
ATOM 1625 N N . ARG A 1 208 ? 11.874 12.523 87.957 1.00 37.81 208 ARG A N 1
ATOM 1626 C CA . ARG A 1 208 ? 10.764 13.288 88.484 1.00 40.75 208 ARG A CA 1
ATOM 1627 C C . ARG A 1 208 ? 9.573 13.231 87.524 1.00 41.29 208 ARG A C 1
ATOM 1628 O O . ARG A 1 208 ? 8.429 13.125 87.960 1.00 41.11 208 ARG A O 1
ATOM 1636 N N . ARG A 1 209 ? 9.845 13.289 86.223 1.00 40.97 209 ARG A N 1
ATOM 1637 C CA . ARG A 1 209 ? 8.766 13.255 85.246 1.00 41.92 209 ARG A CA 1
ATOM 1638 C C . ARG A 1 209 ? 8.210 11.864 85.006 1.00 42.03 209 ARG A C 1
ATOM 1639 O O . ARG A 1 209 ? 7.025 11.720 84.760 1.00 41.67 209 ARG A O 1
ATOM 1647 N N . MET A 1 210 ? 9.046 10.836 85.100 1.00 42.82 210 MET A N 1
ATOM 1648 C CA . MET A 1 210 ? 8.578 9.467 84.895 1.00 43.78 210 MET A CA 1
ATOM 1649 C C . MET A 1 210 ? 7.848 8.873 86.100 1.00 45.56 210 MET A C 1
ATOM 1650 O O . MET A 1 210 ? 6.865 8.151 85.938 1.00 47.19 210 MET A O 1
ATOM 1655 N N . TYR A 1 211 ? 8.323 9.178 87.305 1.00 45.60 211 TYR A N 1
ATOM 1656 C CA . TYR A 1 211 ? 7.728 8.624 88.513 1.00 46.15 211 TYR A CA 1
ATOM 1657 C C . TYR A 1 211 ? 7.478 9.598 89.643 1.00 46.05 211 TYR A C 1
ATOM 1658 O O . TYR A 1 211 ? 7.282 9.161 90.749 1.00 46.77 211 TYR A O 1
ATOM 1667 N N . GLY A 1 212 ? 7.490 10.899 89.403 1.00 46.70 212 GLY A N 1
ATOM 1668 C CA . GLY A 1 212 ? 7.288 11.801 90.521 1.00 48.48 212 GLY A CA 1
ATOM 1669 C C . GLY A 1 212 ? 8.306 11.496 91.619 1.00 50.53 212 GLY A C 1
ATOM 1670 O O . GLY A 1 212 ? 8.108 11.864 92.779 1.00 51.68 212 GLY A O 1
ATOM 1671 N N . GLN A 1 213 ? 9.395 10.810 91.264 1.00 51.28 213 GLN A N 1
ATOM 1672 C CA . GLN A 1 213 ? 10.454 10.467 92.228 1.00 53.00 213 GLN A CA 1
ATOM 1673 C C . GLN A 1 213 ? 11.214 11.729 92.608 1.00 52.82 213 GLN A C 1
ATOM 1674 O O . GLN A 1 213 ? 11.876 12.324 91.759 1.00 54.40 213 GLN A O 1
ATOM 1680 N N . THR A 1 214 ? 11.133 12.139 93.868 1.00 50.97 214 THR A N 1
ATOM 1681 C CA . THR A 1 214 ? 11.826 13.345 94.285 1.00 50.36 214 THR A CA 1
ATOM 1682 C C . THR A 1 214 ? 12.855 13.158 95.412 1.00 48.47 214 THR A C 1
ATOM 1683 O O . THR A 1 214 ? 13.131 14.097 96.164 1.00 48.92 214 THR A O 1
ATOM 1687 N N . ASP A 1 215 ? 13.423 11.962 95.533 1.00 45.61 215 ASP A N 1
ATOM 1688 C CA . ASP A 1 215 ? 14.422 11.702 96.568 1.00 43.04 215 ASP A CA 1
ATOM 1689 C C . ASP A 1 215 ? 15.778 11.372 95.937 1.00 40.32 215 ASP A C 1
ATOM 1690 O O . ASP A 1 215 ? 16.453 10.463 96.389 1.00 40.93 215 ASP A O 1
ATOM 1695 N N . ALA A 1 216 ? 16.163 12.123 94.903 1.00 35.31 216 ALA A N 1
ATOM 1696 C CA . ALA A 1 216 ? 17.431 11.928 94.179 1.00 33.15 216 ALA A CA 1
ATOM 1697 C C . ALA A 1 216 ? 18.155 13.270 94.112 1.00 31.10 216 ALA A C 1
ATOM 1698 O O . ALA A 1 216 ? 17.519 14.313 93.930 1.00 30.91 216 ALA A O 1
ATOM 1700 N N . TYR A 1 217 ? 19.479 13.237 94.214 1.00 29.49 217 TYR A N 1
ATOM 1701 C CA . TYR A 1 217 ? 20.273 14.463 94.248 1.00 28.51 217 TYR A CA 1
ATOM 1702 C C . TYR A 1 217 ? 21.527 14.337 93.429 1.00 28.93 217 TYR A C 1
ATOM 1703 O O . TYR A 1 217 ? 21.915 13.238 93.043 1.00 29.15 217 TYR A O 1
ATOM 1712 N N . GLY A 1 218 ? 22.156 15.482 93.168 1.00 28.55 218 GLY A N 1
ATOM 1713 C CA . GLY A 1 218 ? 23.389 15.520 92.412 1.00 27.76 218 GLY A CA 1
ATOM 1714 C C . GLY A 1 218 ? 24.397 16.418 93.100 1.00 29.35 218 GLY A C 1
ATOM 1715 O O . GLY A 1 218 ? 24.025 17.420 93.724 1.00 29.06 218 GLY A O 1
ATOM 1716 N N . LEU A 1 219 ? 25.670 16.046 92.978 1.00 31.13 219 LEU A N 1
ATOM 1717 C CA . LEU A 1 219 ? 26.821 16.761 93.558 1.00 32.21 219 LEU A CA 1
ATOM 1718 C C . LEU A 1 219 ? 27.928 16.813 92.528 1.00 31.28 219 LEU A C 1
ATOM 1719 O O . LEU A 1 219 ? 28.192 15.792 91.870 1.00 31.14 219 LEU A O 1
ATOM 1724 N N . THR A 1 220 ? 28.593 17.959 92.394 1.00 28.54 220 THR A N 1
ATOM 1725 C CA . THR A 1 220 ? 29.725 18.008 91.486 1.00 28.29 220 THR A CA 1
ATOM 1726 C C . THR A 1 220 ? 30.953 18.340 92.325 1.00 28.91 220 THR A C 1
ATOM 1727 O O . THR A 1 220 ? 30.858 18.978 93.384 1.00 28.03 220 THR A O 1
ATOM 1731 N N . ILE A 1 221 ? 32.096 17.875 91.839 1.00 28.42 221 ILE A N 1
ATOM 1732 C CA . ILE A 1 221 ? 33.393 18.088 92.446 1.00 31.52 221 ILE A CA 1
ATOM 1733 C C . ILE A 1 221 ? 33.987 19.293 91.710 1.00 31.62 221 ILE A C 1
ATOM 1734 O O . ILE A 1 221 ? 33.721 19.458 90.540 1.00 30.99 221 ILE A O 1
ATOM 1739 N N . PRO A 1 222 ? 34.787 20.145 92.386 1.00 32.74 222 PRO A N 1
ATOM 1740 C CA . PRO A 1 222 ? 35.404 21.322 91.761 1.00 33.47 222 PRO A CA 1
ATOM 1741 C C . PRO A 1 222 ? 36.360 20.951 90.633 1.00 34.07 222 PRO A C 1
ATOM 1742 O O . PRO A 1 222 ? 36.963 19.878 90.646 1.00 32.15 222 PRO A O 1
ATOM 1746 N N . LEU A 1 223 ? 36.510 21.851 89.668 1.00 34.79 223 LEU A N 1
ATOM 1747 C CA . LEU A 1 223 ? 37.483 21.635 88.603 1.00 36.21 223 LEU A CA 1
ATOM 1748 C C . LEU A 1 223 ? 38.805 21.875 89.353 1.00 36.20 223 LEU A C 1
ATOM 1749 O O . LEU A 1 223 ? 38.933 22.867 90.087 1.00 35.85 223 LEU A O 1
ATOM 1754 N N . VAL A 1 224 ? 39.775 20.981 89.203 1.00 35.97 224 VAL A N 1
ATOM 1755 C CA . VAL A 1 224 ? 41.039 21.162 89.912 1.00 36.09 224 VAL A CA 1
ATOM 1756 C C . VAL A 1 224 ? 41.897 22.189 89.179 1.00 36.71 224 VAL A C 1
ATOM 1757 O O . VAL A 1 224 ? 42.194 22.030 88.011 1.00 35.87 224 VAL A O 1
ATOM 1761 N N . THR A 1 225 ? 42.309 23.227 89.897 1.00 38.42 225 THR A N 1
ATOM 1762 C CA . THR A 1 225 ? 43.103 24.302 89.326 1.00 39.51 225 THR A CA 1
ATOM 1763 C C . THR A 1 225 ? 44.517 24.351 89.887 1.00 39.77 225 THR A C 1
ATOM 1764 O O . THR A 1 225 ? 44.791 23.826 90.969 1.00 40.91 225 THR A O 1
ATOM 1768 N N . LYS A 1 226 ? 45.413 24.962 89.125 1.00 39.02 226 LYS A N 1
ATOM 1769 C CA . LYS A 1 226 ? 46.783 25.184 89.549 1.00 39.30 226 LYS A CA 1
ATOM 1770 C C . LYS A 1 226 ? 46.801 26.693 89.725 1.00 39.87 226 LYS A C 1
ATOM 1771 O O . LYS A 1 226 ? 46.169 27.425 88.949 1.00 39.02 226 LYS A O 1
ATOM 1777 N N . SER A 1 227 ? 47.504 27.146 90.755 1.00 40.57 227 SER A N 1
ATOM 1778 C CA . SER A 1 227 ? 47.589 28.558 91.100 1.00 42.54 227 SER A CA 1
ATOM 1779 C C . SER A 1 227 ? 47.996 29.495 89.971 1.00 43.33 227 SER A C 1
ATOM 1780 O O . SER A 1 227 ? 47.606 30.658 89.981 1.00 44.46 227 SER A O 1
ATOM 1783 N N . ASP A 1 228 ? 48.789 29.001 89.020 1.00 43.48 228 ASP A N 1
ATOM 1784 C CA . ASP A 1 228 ? 49.245 29.820 87.905 1.00 43.45 228 ASP A CA 1
ATOM 1785 C C . ASP A 1 228 ? 48.249 29.858 86.760 1.00 43.33 228 ASP A C 1
ATOM 1786 O O . ASP A 1 228 ? 48.474 30.543 85.765 1.00 43.89 228 ASP A O 1
ATOM 1791 N N . GLY A 1 229 ? 47.142 29.133 86.902 1.00 41.64 229 GLY A N 1
ATOM 1792 C CA . GLY A 1 229 ? 46.125 29.123 85.870 1.00 40.97 229 GLY A CA 1
ATOM 1793 C C . GLY A 1 229 ? 46.288 28.033 84.823 1.00 41.83 229 GLY A C 1
ATOM 1794 O O . GLY A 1 229 ? 45.388 27.800 84.018 1.00 41.69 229 GLY A O 1
ATOM 1795 N N . LYS A 1 230 ? 47.424 27.355 84.812 1.00 42.23 230 LYS A N 1
ATOM 1796 C CA . LYS A 1 230 ? 47.596 26.302 83.831 1.00 44.86 230 LYS A CA 1
ATOM 1797 C C . LYS A 1 230 ? 46.708 25.099 84.125 1.00 45.45 230 LYS A C 1
ATOM 1798 O O . LYS A 1 230 ? 46.286 24.870 85.261 1.00 45.61 230 LYS A O 1
ATOM 1804 N N . LYS A 1 231 ? 46.396 24.357 83.074 1.00 46.26 231 LYS A N 1
ATOM 1805 C CA . LYS A 1 231 ? 45.561 23.187 83.180 1.00 47.26 231 LYS A CA 1
ATOM 1806 C C . LYS A 1 231 ? 46.220 22.132 84.059 1.00 46.61 231 LYS A C 1
ATOM 1807 O O . LYS A 1 231 ? 47.402 21.837 83.926 1.00 46.58 231 LYS A O 1
ATOM 1813 N N . PHE A 1 232 ? 45.443 21.599 84.988 1.00 46.11 232 PHE A N 1
ATOM 1814 C CA . PHE A 1 232 ? 45.918 20.565 85.882 1.00 45.89 232 PHE A CA 1
ATOM 1815 C C . PHE A 1 232 ? 45.815 19.205 85.194 1.00 48.41 232 PHE A C 1
ATOM 1816 O O . PHE A 1 232 ? 44.844 18.935 84.480 1.00 47.76 232 PHE A O 1
ATOM 1824 N N . GLY A 1 233 ? 46.813 18.357 85.406 1.00 51.57 233 GLY A N 1
ATOM 1825 C CA . GLY A 1 233 ? 46.758 17.023 84.841 1.00 57.11 233 GLY A CA 1
ATOM 1826 C C . GLY A 1 233 ? 47.442 16.853 83.512 1.00 61.09 233 GLY A C 1
ATOM 1827 O O . GLY A 1 233 ? 47.265 15.841 82.836 1.00 61.66 233 GLY A O 1
ATOM 1828 N N . LYS A 1 234 ? 48.227 17.850 83.135 1.00 64.94 234 LYS A N 1
ATOM 1829 C CA . LYS A 1 234 ? 48.963 17.817 81.879 1.00 68.22 234 LYS A CA 1
ATOM 1830 C C . LYS A 1 234 ? 50.458 17.938 82.190 1.00 70.09 234 LYS A C 1
ATOM 1831 O O . LYS A 1 234 ? 50.904 18.941 82.747 1.00 71.22 234 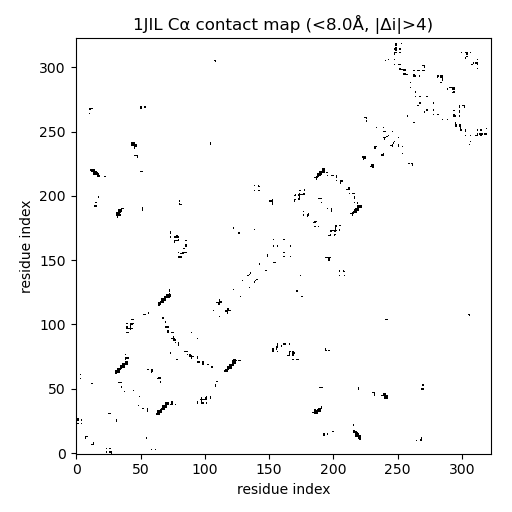LYS A O 1
ATOM 1837 N N . SER A 1 235 ? 51.226 16.908 81.855 1.00 72.33 235 SER A N 1
ATOM 1838 C CA . SER A 1 235 ? 52.669 16.928 82.094 1.00 74.40 235 SER A CA 1
ATOM 1839 C C . SER A 1 235 ? 53.373 17.480 80.852 1.00 75.73 235 SER A C 1
ATOM 1840 O O . SER A 1 235 ? 52.714 17.916 79.888 1.00 76.17 235 SER A O 1
ATOM 1843 N N . GLU A 1 236 ? 54.707 17.448 80.881 1.00 76.68 236 GLU A N 1
ATOM 1844 C CA . GLU A 1 236 ? 55.536 17.923 79.771 1.00 76.87 236 GLU A CA 1
ATOM 1845 C C . GLU A 1 236 ? 54.956 17.502 78.409 1.00 77.06 236 GLU A C 1
ATOM 1846 O O . GLU A 1 236 ? 54.675 18.354 77.548 1.00 77.63 236 GLU A O 1
ATOM 1848 N N . SER A 1 237 ? 54.776 16.197 78.203 1.00 76.10 237 SER A N 1
ATOM 1849 C CA . SER A 1 237 ? 54.223 15.735 76.932 1.00 74.78 237 SER A CA 1
ATOM 1850 C C . SER A 1 237 ? 52.711 16.005 76.874 1.00 74.04 237 SER A C 1
ATOM 1851 O O . SER A 1 237 ? 52.276 17.032 76.312 1.00 74.50 237 SER A O 1
ATOM 1854 N N . GLY A 1 238 ? 51.919 15.102 77.461 1.00 72.03 238 GLY A N 1
ATOM 1855 C CA . GLY A 1 238 ? 50.468 15.260 77.468 1.00 68.85 238 GLY A CA 1
ATOM 1856 C C . GLY A 1 238 ? 49.851 14.932 78.824 1.00 66.26 238 GLY A C 1
ATOM 1857 O O . GLY A 1 238 ? 50.417 15.291 79.860 1.00 67.20 238 GLY A O 1
ATOM 1858 N N . ALA A 1 239 ? 48.708 14.244 78.818 1.00 62.19 239 ALA A N 1
ATOM 1859 C CA . ALA A 1 239 ? 48.017 13.855 80.046 1.00 58.13 239 ALA A CA 1
ATOM 1860 C C . ALA A 1 239 ? 48.796 12.885 80.942 1.00 55.46 239 ALA A C 1
ATOM 1861 O O . ALA A 1 239 ? 49.626 12.104 80.469 1.00 55.43 239 ALA A O 1
ATOM 1863 N N . VAL A 1 240 ? 48.515 12.949 82.244 1.00 51.69 240 VAL A N 1
ATOM 1864 C CA . VAL A 1 240 ? 49.139 12.075 83.242 1.00 47.76 240 VAL A CA 1
ATOM 1865 C C . VAL A 1 240 ? 48.212 10.873 83.447 1.00 45.94 240 VAL A C 1
ATOM 1866 O O . VAL A 1 240 ? 47.233 10.948 84.186 1.00 45.84 240 VAL A O 1
ATOM 1870 N N . TRP A 1 241 ? 48.529 9.770 82.782 1.00 43.78 241 TRP A N 1
ATOM 1871 C CA . TRP A 1 241 ? 47.742 8.548 82.859 1.00 42.53 241 TRP A CA 1
ATOM 1872 C C . TRP A 1 241 ? 48.007 7.763 84.136 1.00 42.13 241 TRP A C 1
ATOM 1873 O O . TRP A 1 241 ? 49.050 7.918 84.748 1.00 42.83 241 TRP A O 1
ATOM 1884 N N . LEU A 1 242 ? 47.048 6.924 84.528 1.00 41.85 242 LEU A N 1
ATOM 1885 C CA . LEU A 1 242 ? 47.166 6.067 85.705 1.00 41.45 242 LEU A CA 1
ATOM 1886 C C . LEU A 1 242 ? 47.740 4.706 85.276 1.00 43.14 242 LEU A C 1
ATOM 1887 O O . LEU A 1 242 ? 48.099 3.878 86.111 1.00 43.79 242 LEU A O 1
ATOM 1892 N N . ASP A 1 243 ? 47.810 4.474 83.968 1.00 44.79 243 ASP A N 1
ATOM 1893 C CA . ASP A 1 243 ? 48.341 3.224 83.430 1.00 46.43 243 ASP A CA 1
ATOM 1894 C C . ASP A 1 243 ? 49.865 3.341 83.438 1.00 47.58 243 ASP A C 1
ATOM 1895 O O . ASP A 1 243 ? 50.418 4.229 82.786 1.00 46.95 243 ASP A O 1
ATOM 1900 N N . ALA A 1 244 ? 50.535 2.462 84.178 1.00 48.55 244 ALA A N 1
ATOM 1901 C CA . ALA A 1 244 ? 51.995 2.497 84.273 1.00 51.78 244 ALA A CA 1
ATOM 1902 C C . ALA A 1 244 ? 52.721 2.405 82.926 1.00 53.78 244 ALA A C 1
ATOM 1903 O O . ALA A 1 244 ? 53.854 2.864 82.790 1.00 55.34 244 ALA A O 1
ATOM 1905 N N . GLU A 1 245 ? 52.061 1.821 81.934 1.00 55.68 245 GLU A N 1
ATOM 1906 C CA . GLU A 1 245 ? 52.633 1.671 80.602 1.00 57.36 245 GLU A CA 1
ATOM 1907 C C . GLU A 1 245 ? 52.539 2.937 79.737 1.00 57.38 245 GLU A C 1
ATOM 1908 O O . GLU A 1 245 ? 53.212 3.037 78.705 1.00 58.02 245 GLU A O 1
ATOM 1914 N N . LYS A 1 246 ? 51.714 3.899 80.148 1.00 55.67 246 LYS A N 1
ATOM 1915 C CA . LYS A 1 246 ? 51.560 5.144 79.400 1.00 54.42 246 LYS A CA 1
ATOM 1916 C C . LYS A 1 246 ? 52.276 6.295 80.117 1.00 53.25 246 LYS A C 1
ATOM 1917 O O . LYS A 1 246 ? 52.786 7.207 79.484 1.00 54.65 246 LYS A O 1
ATOM 1923 N N . THR A 1 247 ? 52.283 6.253 81.444 1.00 51.51 247 THR A N 1
ATOM 1924 C CA . THR A 1 247 ? 52.958 7.250 82.286 1.00 47.96 247 THR A CA 1
ATOM 1925 C C . THR A 1 247 ? 53.613 6.409 83.372 1.00 47.37 247 THR A C 1
ATOM 1926 O O . THR A 1 247 ? 52.930 5.783 84.179 1.00 46.29 247 THR A O 1
ATOM 1930 N N . SER A 1 248 ? 54.938 6.376 83.379 1.00 46.85 248 SER A N 1
ATOM 1931 C CA . SER A 1 248 ? 55.666 5.569 84.359 1.00 46.71 248 SER A CA 1
ATOM 1932 C C . SER A 1 248 ? 55.511 6.067 85.783 1.00 46.02 248 SER A C 1
ATOM 1933 O O . SER A 1 248 ? 55.269 7.248 86.014 1.00 46.20 248 SER A O 1
ATOM 1936 N N . PRO A 1 249 ? 55.643 5.161 86.763 1.00 45.62 249 PRO A N 1
ATOM 1937 C CA . PRO A 1 249 ? 55.514 5.589 88.150 1.00 46.05 249 PRO A CA 1
ATOM 1938 C C . PRO A 1 249 ? 56.380 6.819 88.442 1.00 47.35 249 PRO A C 1
ATOM 1939 O O . PRO A 1 249 ? 55.958 7.723 89.166 1.00 47.94 249 PRO A O 1
ATOM 1943 N N . TYR A 1 250 ? 57.583 6.846 87.872 1.00 47.75 250 TYR A N 1
ATOM 1944 C CA . TYR A 1 250 ? 58.516 7.949 88.058 1.00 47.26 250 TYR A CA 1
ATOM 1945 C C . TYR A 1 250 ? 57.939 9.250 87.521 1.00 46.74 250 TYR A C 1
ATOM 1946 O O . TYR A 1 250 ? 58.002 10.277 88.193 1.00 46.28 250 TYR A O 1
ATOM 1955 N N . GLU A 1 251 ? 57.390 9.215 86.311 1.00 46.70 251 GLU A N 1
ATOM 1956 C CA . GLU A 1 251 ? 56.779 10.403 85.714 1.00 48.45 251 GLU A CA 1
ATOM 1957 C C . GLU A 1 251 ? 55.586 10.857 86.596 1.00 47.70 251 GLU A C 1
ATOM 1958 O O . GLU A 1 251 ? 55.388 12.050 86.838 1.00 46.86 251 GLU A O 1
ATOM 1964 N N . PHE A 1 252 ? 54.805 9.886 87.071 1.00 46.24 252 PHE A N 1
ATOM 1965 C CA . PHE A 1 252 ? 53.634 10.131 87.918 1.00 44.13 252 PHE A CA 1
ATOM 1966 C C . PHE A 1 252 ? 54.094 10.800 89.216 1.00 43.79 252 PHE A C 1
ATOM 1967 O O . PHE A 1 252 ? 53.621 11.874 89.598 1.00 41.39 252 PHE A O 1
ATOM 1975 N N . TYR A 1 253 ? 55.040 10.147 89.879 1.00 43.13 253 TYR A N 1
ATOM 1976 C CA . TYR A 1 253 ? 55.600 10.643 91.124 1.00 43.34 253 TYR A CA 1
ATOM 1977 C C . TYR A 1 253 ? 56.176 12.059 90.986 1.00 42.99 253 TYR A C 1
ATOM 1978 O O . TYR A 1 253 ? 56.004 12.890 91.871 1.00 43.18 253 TYR A O 1
ATOM 1987 N N . GLN A 1 254 ? 56.850 12.325 89.875 1.00 42.72 254 GLN A N 1
ATOM 1988 C CA . GLN A 1 254 ? 57.435 13.639 89.611 1.00 42.67 254 GLN A CA 1
ATOM 1989 C C . GLN A 1 254 ? 56.375 14.713 89.405 1.00 42.42 254 GLN A C 1
ATOM 1990 O O . GLN A 1 254 ? 56.573 15.878 89.758 1.00 42.75 254 GLN A O 1
ATOM 1996 N N . PHE A 1 255 ? 55.254 14.325 88.806 1.00 41.90 255 PHE A N 1
ATOM 1997 C CA . PHE A 1 255 ? 54.149 15.254 88.596 1.00 40.75 255 PHE A CA 1
ATOM 1998 C C . PHE A 1 255 ? 53.700 15.839 89.946 1.00 40.65 255 PHE A C 1
ATOM 1999 O O . PHE A 1 255 ? 53.480 17.046 90.074 1.00 41.81 255 PHE A O 1
ATOM 2007 N N . TRP A 1 256 ? 53.573 14.981 90.956 1.00 39.63 256 TRP A N 1
ATOM 2008 C CA . TRP A 1 256 ? 53.120 15.421 92.273 1.00 38.80 256 TRP A CA 1
ATOM 2009 C C . TRP A 1 256 ? 54.158 16.190 93.048 1.00 40.05 256 TRP A C 1
ATOM 2010 O O . TRP A 1 256 ? 53.861 17.204 93.681 1.00 39.15 256 TRP A O 1
ATOM 2021 N N . ILE A 1 257 ? 55.383 15.690 93.018 1.00 41.60 257 ILE A N 1
ATOM 2022 C CA . ILE A 1 257 ? 56.448 16.328 93.746 1.00 43.11 257 ILE A CA 1
ATOM 2023 C C . ILE A 1 257 ? 56.746 17.719 93.192 1.00 43.96 257 ILE A C 1
ATOM 2024 O O . ILE A 1 257 ? 57.355 18.535 93.872 1.00 45.05 257 ILE A O 1
ATOM 2029 N N . ASN A 1 258 ? 56.279 18.021 91.986 1.00 43.95 258 ASN A N 1
ATOM 2030 C CA . ASN A 1 258 ? 56.543 19.339 91.434 1.00 44.73 258 ASN A CA 1
ATOM 2031 C C . ASN A 1 258 ? 55.438 20.376 91.553 1.00 45.27 258 ASN A C 1
ATOM 2032 O O . ASN A 1 258 ? 55.529 21.444 90.951 1.00 45.12 258 ASN A O 1
ATOM 2037 N N . GLN A 1 259 ? 54.401 20.085 92.335 1.00 45.40 259 GLN A N 1
ATOM 2038 C CA . GLN A 1 259 ? 53.311 21.047 92.516 1.00 45.13 259 GLN A CA 1
ATOM 2039 C C . GLN A 1 259 ? 53.777 22.244 93.368 1.00 43.96 259 GLN A C 1
ATOM 2040 O O . GLN A 1 259 ? 54.627 22.098 94.237 1.00 43.31 259 GLN A O 1
ATOM 2046 N N . SER A 1 260 ? 53.222 23.425 93.112 1.00 43.14 260 SER A N 1
ATOM 2047 C CA . SER A 1 260 ? 53.634 24.620 93.843 1.00 43.67 260 SER A CA 1
ATOM 2048 C C . SER A 1 260 ? 53.210 24.636 95.305 1.00 43.66 260 SER A C 1
ATOM 2049 O O . SER A 1 260 ? 52.340 23.870 95.718 1.00 42.96 260 SER A O 1
ATOM 2052 N N . ASP A 1 261 ? 53.836 25.524 96.072 1.00 43.63 261 ASP A N 1
ATOM 2053 C CA . ASP A 1 261 ? 53.539 25.704 97.488 1.00 43.76 261 ASP A CA 1
ATOM 2054 C C . ASP A 1 261 ? 52.144 26.276 97.666 1.00 43.03 261 ASP A C 1
ATOM 2055 O O . ASP A 1 261 ? 51.496 26.011 98.670 1.00 42.19 261 ASP A O 1
ATOM 2060 N N . GLU A 1 262 ? 51.685 27.066 96.700 1.00 41.71 262 GLU A N 1
ATOM 2061 C CA . GLU A 1 262 ? 50.341 27.633 96.777 1.00 43.19 262 GLU A CA 1
ATOM 2062 C C . GLU A 1 262 ? 49.227 26.574 96.625 1.00 42.19 262 GLU A C 1
ATOM 2063 O O . GLU A 1 262 ? 48.122 26.787 97.112 1.00 43.57 262 GLU A O 1
ATOM 2069 N N . ASP A 1 263 ? 49.518 25.450 95.961 1.00 40.61 263 ASP A N 1
ATOM 2070 C CA . ASP A 1 263 ? 48.531 24.391 95.732 1.00 40.23 263 ASP A CA 1
ATOM 2071 C C . ASP A 1 263 ? 48.737 23.068 96.516 1.00 38.82 263 ASP A C 1
ATOM 2072 O O . ASP A 1 263 ? 47.827 22.242 96.583 1.00 38.15 263 ASP A O 1
ATOM 2077 N N . VAL A 1 264 ? 49.920 22.847 97.078 1.00 35.27 264 VAL A N 1
ATOM 2078 C CA . VAL A 1 264 ? 50.184 21.576 97.725 1.00 33.04 264 VAL A CA 1
ATOM 2079 C C . VAL A 1 264 ? 49.248 21.153 98.861 1.00 33.38 264 VAL A C 1
ATOM 2080 O O . VAL A 1 264 ? 48.829 19.992 98.893 1.00 32.85 264 VAL A O 1
ATOM 2084 N N . ILE A 1 265 ? 48.903 22.069 99.770 1.00 31.26 265 ILE A N 1
ATOM 2085 C CA . ILE A 1 265 ? 48.013 21.724 100.873 1.00 31.46 265 ILE A CA 1
ATOM 2086 C C . ILE A 1 265 ? 46.603 21.362 100.369 1.00 33.85 265 ILE A C 1
ATOM 2087 O O . ILE A 1 265 ? 45.979 20.385 100.833 1.00 35.55 265 ILE A O 1
ATOM 2092 N N . LYS A 1 266 ? 46.097 22.154 99.431 1.00 32.26 266 LYS A N 1
ATOM 2093 C CA . LYS A 1 266 ? 44.797 21.892 98.842 1.00 32.04 266 LYS A CA 1
ATOM 2094 C C . LYS A 1 266 ? 44.843 20.493 98.199 1.00 30.96 266 LYS A C 1
ATOM 2095 O O . LYS A 1 266 ? 43.900 19.735 98.317 1.00 30.59 266 LYS A O 1
ATOM 2101 N N . PHE A 1 267 ? 45.933 20.152 97.516 1.00 30.17 267 PHE A N 1
ATOM 2102 C CA . PHE A 1 267 ? 46.012 18.821 96.901 1.00 30.38 267 PHE A CA 1
ATOM 2103 C C . PHE A 1 267 ? 46.113 17.693 97.941 1.00 30.52 267 PHE A C 1
ATOM 2104 O O . PHE A 1 267 ? 45.666 16.576 97.674 1.00 30.38 267 PHE A O 1
ATOM 2112 N N . LEU A 1 268 ? 46.684 17.973 99.116 1.00 28.85 268 LEU A N 1
ATOM 2113 C CA . LEU A 1 268 ? 46.752 16.938 100.161 1.00 29.73 268 LEU A CA 1
ATOM 2114 C C . LEU A 1 268 ? 45.319 16.670 100.650 1.00 30.29 268 LEU A C 1
ATOM 2115 O O . LEU A 1 268 ? 44.939 15.532 100.925 1.00 29.74 268 LEU A O 1
ATOM 2120 N N . LYS A 1 269 ? 44.525 17.735 100.708 1.00 30.64 269 LYS A N 1
ATOM 2121 C CA . LYS A 1 269 ? 43.140 17.634 101.130 1.00 32.07 269 LYS A CA 1
ATOM 2122 C C . LYS A 1 269 ? 42.304 16.930 100.053 1.00 31.57 269 LYS A C 1
ATOM 2123 O O . LYS A 1 269 ? 41.440 16.131 100.364 1.00 31.97 269 LYS A O 1
ATOM 2129 N N . TYR A 1 270 ? 42.583 17.206 98.790 1.00 29.94 270 TYR A N 1
ATOM 2130 C CA . TYR A 1 270 ? 41.841 16.562 97.703 1.00 30.95 270 TYR A CA 1
ATOM 2131 C C . TYR A 1 270 ? 42.185 15.084 97.505 1.00 30.74 270 TYR A C 1
ATOM 2132 O O . TYR A 1 270 ? 41.307 14.230 97.434 1.00 30.45 270 TYR A O 1
ATOM 2141 N N . PHE A 1 271 ? 43.479 14.808 97.389 1.00 31.52 271 PHE A N 1
ATOM 2142 C CA . PHE A 1 271 ? 43.940 13.474 97.040 1.00 32.30 271 PHE A CA 1
ATOM 2143 C C . PHE A 1 271 ? 44.440 12.510 98.102 1.00 32.63 271 PHE A C 1
ATOM 2144 O O . PHE A 1 271 ? 44.744 11.385 97.766 1.00 32.89 271 PHE A O 1
ATOM 2152 N N . THR A 1 272 ? 44.529 12.903 99.361 1.00 32.70 272 THR A N 1
ATOM 2153 C CA . THR A 1 272 ? 45.014 11.930 100.339 1.00 34.62 272 THR A CA 1
ATOM 2154 C C . THR A 1 272 ? 44.038 11.664 101.463 1.00 36.96 272 THR A C 1
ATOM 2155 O O . THR A 1 272 ? 43.101 12.431 101.693 1.00 36.52 272 THR A O 1
ATOM 2159 N N . PHE A 1 273 ? 44.283 10.578 102.188 1.00 39.99 273 PHE A N 1
ATOM 2160 C CA . PHE A 1 273 ? 43.439 10.235 103.305 1.00 41.98 273 PHE A CA 1
ATOM 2161 C C . PHE A 1 273 ? 44.085 10.637 104.616 1.00 43.31 273 PHE A C 1
ATOM 2162 O O . PHE A 1 273 ? 43.767 10.090 105.673 1.00 44.47 273 PHE A O 1
ATOM 2170 N N . LEU A 1 274 ? 44.994 11.605 104.554 1.00 42.91 274 LEU A N 1
ATOM 2171 C CA . LEU A 1 274 ? 45.633 12.093 105.771 1.00 42.96 274 LEU A CA 1
ATOM 2172 C C . LEU A 1 274 ? 44.625 12.917 106.569 1.00 42.59 274 LEU A C 1
ATOM 2173 O O . LEU A 1 274 ? 43.772 13.600 106.008 1.00 43.15 274 LEU A O 1
ATOM 2178 N N . GLY A 1 275 ? 44.732 12.860 107.883 1.00 42.56 275 GLY A N 1
ATOM 2179 C CA . GLY A 1 275 ? 43.822 13.617 108.714 1.00 43.20 275 GLY A CA 1
ATOM 2180 C C . GLY A 1 275 ? 44.182 15.081 108.800 1.00 43.82 275 GLY A C 1
ATOM 2181 O O . GLY A 1 275 ? 45.280 15.484 108.437 1.00 43.36 275 GLY A O 1
ATOM 2182 N N . LYS A 1 276 ? 43.253 15.876 109.305 1.00 44.82 276 LYS A N 1
ATOM 2183 C CA . LYS A 1 276 ? 43.450 17.306 109.441 1.00 46.30 276 LYS A CA 1
ATOM 2184 C C . LYS A 1 276 ? 44.683 17.689 110.262 1.00 46.38 276 LYS A C 1
ATOM 2185 O O . LYS A 1 276 ? 45.375 18.649 109.934 1.00 46.26 276 LYS A O 1
ATOM 2191 N N . GLU A 1 277 ? 44.952 16.943 111.328 1.00 46.01 277 GLU A N 1
ATOM 2192 C CA . GLU A 1 277 ? 46.100 17.226 112.183 1.00 45.94 277 GLU A CA 1
ATOM 2193 C C . GLU A 1 277 ? 47.422 17.091 111.425 1.00 45.16 277 GLU A C 1
ATOM 2194 O O . GLU A 1 277 ? 48.294 17.950 111.520 1.00 45.09 277 GLU A O 1
ATOM 2196 N N . GLU A 1 278 ? 47.567 16.002 110.681 1.00 44.06 278 GLU A N 1
ATOM 2197 C CA . GLU A 1 278 ? 48.771 15.755 109.924 1.00 43.35 278 GLU A CA 1
ATOM 2198 C C . GLU A 1 278 ? 48.912 16.784 108.805 1.00 41.23 278 GLU A C 1
ATOM 2199 O O . GLU A 1 278 ? 50.002 17.287 108.549 1.00 39.77 278 GLU A O 1
ATOM 2205 N N . ILE A 1 279 ? 47.805 17.109 108.151 1.00 38.91 279 ILE A N 1
ATOM 2206 C CA . ILE A 1 279 ? 47.820 18.100 107.087 1.00 38.73 279 ILE A CA 1
ATOM 2207 C C . ILE A 1 279 ? 48.154 19.500 107.621 1.00 38.76 279 ILE A C 1
ATOM 2208 O O . ILE A 1 279 ? 48.928 20.225 107.002 1.00 36.42 279 ILE A O 1
ATOM 2213 N N . ASP A 1 280 ? 47.606 19.876 108.770 1.00 40.21 280 ASP A N 1
ATOM 2214 C CA . ASP A 1 280 ? 47.935 21.185 109.333 1.00 43.36 280 ASP A CA 1
ATOM 2215 C C . ASP A 1 280 ? 49.428 21.277 109.697 1.00 42.74 280 ASP A C 1
ATOM 2216 O O . ASP A 1 280 ? 50.024 22.333 109.580 1.00 41.58 280 ASP A O 1
ATOM 2221 N N . ARG A 1 281 ? 50.013 20.155 110.109 1.00 42.41 281 ARG A N 1
ATOM 2222 C CA . ARG A 1 281 ? 51.427 20.073 110.501 1.00 44.18 281 ARG A CA 1
ATOM 2223 C C . ARG A 1 281 ? 52.291 20.301 109.260 1.00 43.29 281 ARG A C 1
ATOM 2224 O O . ARG A 1 281 ? 53.323 20.989 109.299 1.00 41.83 281 ARG A O 1
ATOM 2232 N N . LEU A 1 282 ? 51.841 19.714 108.156 1.00 42.83 282 LEU A N 1
ATOM 2233 C CA . LEU A 1 282 ? 52.516 19.836 106.879 1.00 41.87 282 LEU A CA 1
ATOM 2234 C C . LEU A 1 282 ? 52.405 21.277 106.344 1.00 42.14 282 LEU A C 1
ATOM 2235 O O . LEU A 1 282 ? 53.310 21.769 105.676 1.00 38.86 282 LEU A O 1
ATOM 2240 N N . GLU A 1 283 ? 51.306 21.960 106.660 1.00 43.75 283 GLU A N 1
ATOM 2241 C CA . GLU A 1 283 ? 51.146 23.333 106.196 1.00 45.60 283 GLU A CA 1
ATOM 2242 C C . GLU A 1 283 ? 52.108 24.249 106.958 1.00 45.35 283 GLU A C 1
ATOM 2243 O O . GLU A 1 283 ? 52.685 25.178 106.385 1.00 43.47 283 GLU A O 1
ATOM 2249 N N . GLN A 1 284 ? 52.282 23.982 108.249 1.00 46.25 284 GLN A N 1
ATOM 2250 C CA . GLN A 1 284 ? 53.205 24.782 109.060 1.00 47.90 284 GLN A CA 1
ATOM 2251 C C . GLN A 1 284 ? 54.631 24.533 108.586 1.00 46.56 284 GLN A C 1
ATOM 2252 O O . GLN A 1 284 ? 55.430 25.457 108.469 1.00 46.47 284 GLN A O 1
ATOM 2258 N N . SER A 1 285 ? 54.941 23.280 108.299 1.00 45.52 285 SER A N 1
ATOM 2259 C CA . SER A 1 285 ? 56.259 22.937 107.795 1.00 45.62 285 SER A CA 1
ATOM 2260 C C . SER A 1 285 ? 56.502 23.685 106.478 1.00 45.84 285 SER A C 1
ATOM 2261 O O . SER A 1 285 ? 57.595 24.168 106.228 1.00 46.08 285 SER A O 1
ATOM 2264 N N . LYS A 1 286 ? 55.477 23.761 105.631 1.00 46.04 286 LYS A N 1
ATOM 2265 C CA . LYS A 1 286 ? 55.581 24.453 104.348 1.00 45.89 286 LYS A CA 1
ATOM 2266 C C . LYS A 1 286 ? 55.823 25.952 104.546 1.00 45.83 286 LYS A C 1
ATOM 2267 O O . LYS A 1 286 ? 56.561 26.567 103.791 1.00 46.38 286 LYS A O 1
ATOM 2273 N N . ASN A 1 287 ? 55.201 26.532 105.563 1.00 45.69 287 ASN A N 1
ATOM 2274 C CA . ASN A 1 287 ? 55.391 27.946 105.847 1.00 48.22 287 ASN A CA 1
ATOM 2275 C C . ASN A 1 287 ? 56.740 28.255 106.513 1.00 49.23 287 ASN A C 1
ATOM 2276 O O . ASN A 1 287 ? 57.336 29.292 106.228 1.00 49.10 287 ASN A O 1
ATOM 2281 N N . GLU A 1 288 ? 57.212 27.348 107.373 1.00 49.47 288 GLU A N 1
ATOM 2282 C CA . GLU A 1 288 ? 58.480 27.510 108.091 1.00 51.06 288 GLU A CA 1
ATOM 2283 C C . GLU A 1 288 ? 59.731 26.988 107.366 1.00 50.09 288 GLU A C 1
ATOM 2284 O O . GLU A 1 288 ? 60.778 27.626 107.386 1.00 51.42 288 GLU A O 1
ATOM 2290 N N . ALA A 1 289 ? 59.622 25.829 106.732 1.00 48.12 289 ALA A N 1
ATOM 2291 C CA . ALA A 1 289 ? 60.752 25.230 106.046 1.00 46.17 289 ALA A CA 1
ATOM 2292 C C . ALA A 1 289 ? 60.353 24.761 104.663 1.00 45.77 289 ALA A C 1
ATOM 2293 O O . ALA A 1 289 ? 60.388 23.569 104.377 1.00 46.03 289 ALA A O 1
ATOM 2295 N N . PRO A 1 290 ? 59.988 25.704 103.777 1.00 45.40 290 PRO A N 1
ATOM 2296 C CA . PRO A 1 290 ? 59.574 25.388 102.414 1.00 45.08 290 PRO A CA 1
ATOM 2297 C C . PRO A 1 290 ? 60.625 24.665 101.582 1.00 46.03 290 PRO A C 1
ATOM 2298 O O . PRO A 1 290 ? 60.293 23.926 100.650 1.00 46.80 290 PRO A O 1
ATOM 2302 N N . HIS A 1 291 ? 61.892 24.860 101.920 1.00 45.31 291 HIS A N 1
ATOM 2303 C CA . HIS A 1 291 ? 62.973 24.219 101.180 1.00 44.41 291 HIS A CA 1
ATOM 2304 C C . HIS A 1 291 ? 63.006 22.712 101.407 1.00 44.41 291 HIS A C 1
ATOM 2305 O O . HIS A 1 291 ? 63.663 21.991 100.664 1.00 46.20 291 HIS A O 1
ATOM 2312 N N . LEU A 1 292 ? 62.316 22.232 102.433 1.00 44.82 292 LEU A N 1
ATOM 2313 C CA . LEU A 1 292 ? 62.277 20.788 102.694 1.00 45.37 292 LEU A CA 1
ATOM 2314 C C . LEU A 1 292 ? 61.219 20.062 101.825 1.00 45.22 292 LEU A C 1
ATOM 2315 O O . LEU A 1 292 ? 61.250 18.838 101.702 1.00 46.14 292 LEU A O 1
ATOM 2320 N N . ARG A 1 293 ? 60.294 20.811 101.222 1.00 44.84 293 ARG A N 1
ATOM 2321 C CA . ARG A 1 293 ? 59.241 20.219 100.383 1.00 44.33 293 ARG A CA 1
ATOM 2322 C C . ARG A 1 293 ? 58.565 19.006 101.065 1.00 43.14 293 ARG A C 1
ATOM 2323 O O . ARG A 1 293 ? 58.250 18.017 100.410 1.00 42.14 293 ARG A O 1
ATOM 2331 N N . GLU A 1 294 ? 58.351 19.073 102.372 1.00 42.06 294 GLU A N 1
ATOM 2332 C CA . GLU A 1 294 ? 57.730 17.947 103.071 1.00 43.98 294 GLU A CA 1
ATOM 2333 C C . GLU A 1 294 ? 56.322 17.664 102.543 1.00 42.45 294 GLU A C 1
ATOM 2334 O O . GLU A 1 294 ? 55.933 16.504 102.367 1.00 40.70 294 GLU A O 1
ATOM 2340 N N . ALA A 1 295 ? 55.575 18.738 102.296 1.00 39.72 295 ALA A N 1
ATOM 2341 C CA . ALA A 1 295 ? 54.222 18.642 101.783 1.00 36.70 295 ALA A CA 1
ATOM 2342 C C . ALA A 1 295 ? 54.203 17.959 100.423 1.00 34.94 295 ALA A C 1
ATOM 2343 O O . ALA A 1 295 ? 53.428 17.049 100.208 1.00 33.46 295 ALA A O 1
ATOM 2345 N N . GLN A 1 296 ? 55.058 18.393 99.501 1.00 35.25 296 GLN A N 1
ATOM 2346 C CA . GLN A 1 296 ? 55.094 17.775 98.187 1.00 35.36 296 GLN A CA 1
ATOM 2347 C C . GLN A 1 296 ? 55.511 16.309 98.286 1.00 37.08 296 GLN A C 1
ATOM 2348 O O . GLN A 1 296 ? 54.894 15.438 97.679 1.00 36.90 296 GLN A O 1
ATOM 2354 N N . LYS A 1 297 ? 56.570 16.042 99.039 1.00 37.99 297 LYS A N 1
ATOM 2355 C CA . LYS A 1 297 ? 57.051 14.675 99.191 1.00 39.77 297 LYS A CA 1
ATOM 2356 C C . LYS A 1 297 ? 55.947 13.771 99.705 1.00 38.96 297 LYS A C 1
ATOM 2357 O O . LYS A 1 297 ? 55.738 12.700 99.170 1.00 39.92 297 LYS A O 1
ATOM 2363 N N . THR A 1 298 ? 55.246 14.202 100.743 1.00 37.90 298 THR A N 1
ATOM 2364 C CA . THR A 1 298 ? 54.158 13.414 101.297 1.00 38.60 298 THR A CA 1
ATOM 2365 C C . THR A 1 298 ? 53.058 13.177 100.259 1.00 38.48 298 THR A C 1
ATOM 2366 O O . THR A 1 298 ? 52.549 12.063 100.130 1.00 37.57 298 THR A O 1
ATOM 2370 N N . LEU A 1 299 ? 52.705 14.227 99.511 1.00 37.10 299 LEU A N 1
ATOM 2371 C CA . LEU A 1 299 ? 51.677 14.124 98.488 1.00 35.47 299 LEU A CA 1
ATOM 2372 C C . LEU A 1 299 ? 52.065 13.091 97.433 1.00 37.43 299 LEU A C 1
ATOM 2373 O O . LEU A 1 299 ? 51.268 12.223 97.075 1.00 37.30 299 LEU A O 1
ATOM 2378 N N . ALA A 1 300 ? 53.294 13.193 96.932 1.00 37.66 300 ALA A N 1
ATOM 2379 C CA . ALA A 1 300 ? 53.770 12.269 95.914 1.00 38.64 300 ALA A CA 1
ATOM 2380 C C . ALA A 1 300 ? 53.765 10.827 96.403 1.00 39.88 300 ALA A C 1
ATOM 2381 O O . ALA A 1 300 ? 53.369 9.922 95.679 1.00 41.62 300 ALA A O 1
AT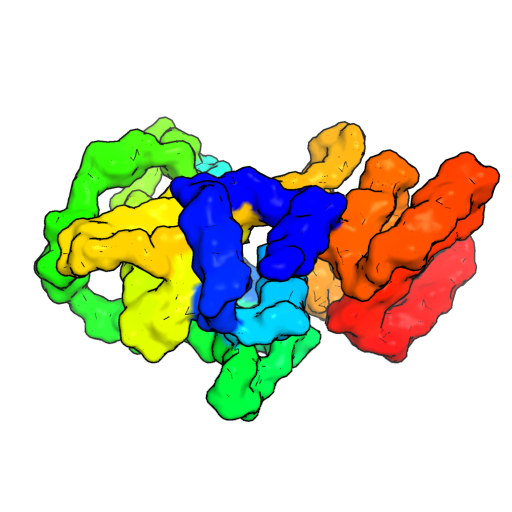OM 2383 N N . GLU A 1 301 ? 54.197 10.612 97.631 1.00 40.95 301 GLU A N 1
ATOM 2384 C CA . GLU A 1 301 ? 54.233 9.270 98.172 1.00 43.51 301 GLU A CA 1
ATOM 2385 C C . GLU A 1 301 ? 52.845 8.683 98.322 1.00 43.75 301 GLU A C 1
ATOM 2386 O O . GLU A 1 301 ? 52.581 7.596 97.813 1.00 44.85 301 GLU A O 1
ATOM 2392 N N . GLU A 1 302 ? 51.951 9.406 98.994 1.00 43.27 302 GLU A N 1
ATOM 2393 C CA . GLU A 1 302 ? 50.591 8.915 99.207 1.00 42.92 302 GLU A CA 1
ATOM 2394 C C . GLU A 1 302 ? 49.864 8.513 97.931 1.00 41.43 302 GLU A C 1
ATOM 2395 O O . GLU A 1 302 ? 49.326 7.412 97.845 1.00 40.99 302 GLU A O 1
ATOM 2401 N N . VAL A 1 303 ? 49.852 9.384 96.927 1.00 39.82 303 VAL A N 1
ATOM 2402 C CA . VAL A 1 303 ? 49.135 9.069 95.708 1.00 37.32 303 VAL A CA 1
ATOM 2403 C C . VAL A 1 303 ? 49.844 8.032 94.841 1.00 37.88 303 VAL A C 1
ATOM 2404 O O . VAL A 1 303 ? 49.195 7.168 94.243 1.00 35.88 303 VAL A O 1
ATOM 2408 N N . THR A 1 304 ? 51.168 8.094 94.771 1.00 38.39 304 THR A N 1
ATOM 2409 C CA . THR A 1 304 ? 51.874 7.140 93.927 1.00 39.75 304 THR A CA 1
ATOM 2410 C C . THR A 1 304 ? 51.722 5.742 94.469 1.00 40.43 304 THR A C 1
ATOM 2411 O O . THR A 1 304 ? 51.628 4.806 93.696 1.00 40.98 304 THR A O 1
ATOM 2415 N N . LYS A 1 305 ? 51.690 5.606 95.790 1.00 41.56 305 LYS A N 1
ATOM 2416 C CA . LYS A 1 305 ? 51.547 4.292 96.419 1.00 44.43 305 LYS A CA 1
ATOM 2417 C C . LYS A 1 305 ? 50.137 3.765 96.184 1.00 44.72 305 LYS A C 1
ATOM 2418 O O . LYS A 1 305 ? 49.933 2.592 95.880 1.00 45.57 305 LYS A O 1
ATOM 2424 N N . PHE A 1 306 ? 49.162 4.647 96.329 1.00 43.61 306 PHE A N 1
ATOM 2425 C CA . PHE A 1 306 ? 47.786 4.267 96.121 1.00 42.35 306 PHE A CA 1
ATOM 2426 C C . PHE A 1 306 ? 47.590 3.754 94.701 1.00 41.41 306 PHE A C 1
ATOM 2427 O O . PHE A 1 306 ? 46.936 2.749 94.485 1.00 41.72 306 PHE A O 1
ATOM 2435 N N . ILE A 1 307 ? 48.168 4.439 93.729 1.00 40.22 307 ILE A N 1
ATOM 2436 C CA . ILE A 1 307 ? 47.986 4.066 92.338 1.00 39.85 307 ILE A CA 1
ATOM 2437 C C . ILE A 1 307 ? 48.930 3.006 91.780 1.00 41.30 307 ILE A C 1
ATOM 2438 O O . ILE A 1 307 ? 48.542 2.202 90.946 1.00 41.37 307 ILE A O 1
ATOM 2443 N N . HIS A 1 308 ? 50.174 2.998 92.223 1.00 42.66 308 HIS A N 1
ATOM 2444 C CA . HIS A 1 308 ? 51.122 2.041 91.673 1.00 44.37 308 HIS A CA 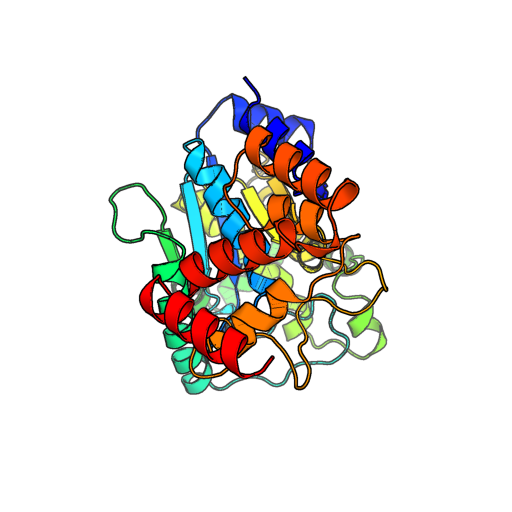1
ATOM 2445 C C . HIS A 1 308 ? 51.701 1.030 92.645 1.00 46.62 308 HIS A C 1
ATOM 2446 O O . HIS A 1 308 ? 52.358 0.090 92.217 1.00 48.11 308 HIS A O 1
ATOM 2453 N N . GLY A 1 309 ? 51.453 1.210 93.937 1.00 48.29 309 GLY A N 1
ATOM 2454 C CA . GLY A 1 309 ? 51.969 0.272 94.921 1.00 52.46 309 GLY A CA 1
ATOM 2455 C C . GLY A 1 309 ? 53.336 0.641 95.479 1.00 55.11 309 GLY A C 1
ATOM 2456 O O . GLY A 1 309 ? 54.082 1.392 94.849 1.00 55.03 309 GLY A O 1
ATOM 2457 N N . GLU A 1 310 ? 53.654 0.105 96.658 1.00 58.07 310 GLU A N 1
ATOM 2458 C CA . GLU A 1 310 ? 54.924 0.344 97.357 1.00 61.04 310 GLU A CA 1
ATOM 2459 C C . GLU A 1 310 ? 56.170 0.173 96.480 1.00 61.66 310 GLU A C 1
ATOM 2460 O O . GLU A 1 310 ? 56.963 1.103 96.351 1.00 62.48 310 GLU A O 1
ATOM 2466 N N . ASP A 1 311 ? 56.339 -1.009 95.883 1.00 61.86 311 ASP A N 1
ATOM 2467 C CA . ASP A 1 311 ? 57.496 -1.300 95.030 1.00 62.32 311 ASP A CA 1
ATOM 2468 C C . ASP A 1 311 ? 57.779 -0.223 93.978 1.00 61.49 311 ASP A C 1
ATOM 2469 O O . ASP A 1 311 ? 58.916 0.244 93.835 1.00 61.43 311 ASP A O 1
ATOM 2474 N N . ALA A 1 312 ? 56.751 0.157 93.229 1.00 59.49 312 ALA A N 1
ATOM 2475 C CA . ALA A 1 312 ? 56.919 1.161 92.183 1.00 58.89 312 ALA A CA 1
ATOM 2476 C C . ALA A 1 312 ? 57.307 2.519 92.755 1.00 57.78 312 ALA A C 1
ATOM 2477 O O . ALA A 1 312 ? 58.070 3.260 92.139 1.00 57.47 312 ALA A O 1
ATOM 2479 N N . LEU A 1 313 ? 56.774 2.836 93.932 1.00 57.06 313 LEU A N 1
ATOM 2480 C CA . LEU A 1 313 ? 57.058 4.104 94.601 1.00 57.15 313 LEU A CA 1
ATOM 2481 C C . LEU A 1 313 ? 58.563 4.187 94.833 1.00 57.81 313 LEU A C 1
ATOM 2482 O O . LEU A 1 313 ? 59.239 5.099 94.338 1.00 57.37 313 LEU A O 1
ATOM 2487 N N . ASN A 1 314 ? 59.076 3.206 95.576 1.00 58.80 314 ASN A N 1
ATOM 2488 C CA . ASN A 1 314 ? 60.497 3.131 95.911 1.00 60.36 314 ASN A CA 1
ATOM 2489 C C . ASN A 1 314 ? 61.404 3.271 94.686 1.00 60.74 314 ASN A C 1
ATOM 2490 O O . ASN A 1 314 ? 62.379 4.016 94.724 1.00 60.73 314 ASN A O 1
ATOM 2495 N N . ASP A 1 315 ? 61.075 2.581 93.596 1.00 61.35 315 ASP A N 1
ATOM 2496 C CA . ASP A 1 315 ? 61.874 2.679 92.378 1.00 62.42 315 ASP A CA 1
ATOM 2497 C C . ASP A 1 315 ? 61.808 4.093 91.805 1.00 62.22 315 ASP A C 1
ATOM 2498 O O . ASP A 1 315 ? 62.756 4.561 91.170 1.00 61.99 315 ASP A O 1
ATOM 2503 N N . ALA A 1 316 ? 60.679 4.769 92.019 1.00 61.90 316 ALA A N 1
ATOM 2504 C CA . ALA A 1 316 ? 60.513 6.134 91.535 1.00 60.98 316 ALA A CA 1
ATOM 2505 C C . ALA A 1 316 ? 61.290 7.076 92.459 1.00 60.76 316 ALA A C 1
ATOM 2506 O O . ALA A 1 316 ? 61.811 8.105 92.025 1.00 59.96 316 ALA A O 1
ATOM 2508 N N . ILE A 1 317 ? 61.360 6.720 93.735 1.00 60.65 317 ILE A N 1
ATOM 2509 C CA . ILE A 1 317 ? 62.087 7.538 94.692 1.00 62.40 317 ILE A CA 1
ATOM 2510 C C . ILE A 1 317 ? 63.582 7.470 94.383 1.00 64.33 317 ILE A C 1
ATOM 2511 O O . ILE A 1 317 ? 64.316 8.431 94.627 1.00 65.27 317 ILE A O 1
ATOM 2516 N N . ARG A 1 318 ? 64.020 6.338 93.831 1.00 65.63 318 ARG A N 1
ATOM 2517 C CA . ARG A 1 318 ? 65.419 6.151 93.472 1.00 66.81 318 ARG A CA 1
ATOM 2518 C C . ARG A 1 318 ? 65.752 6.920 92.214 1.00 66.79 318 ARG A C 1
ATOM 2519 O O . ARG A 1 318 ? 66.634 7.774 92.226 1.00 66.58 318 ARG A O 1
ATOM 2527 N N . ILE A 1 319 ? 65.049 6.625 91.130 1.00 66.92 319 ILE A N 1
ATOM 2528 C CA . ILE A 1 319 ? 65.307 7.319 89.875 1.00 67.63 319 ILE A CA 1
ATOM 2529 C C . ILE A 1 319 ? 65.279 8.831 90.088 1.00 68.77 319 ILE A C 1
ATOM 2530 O O . ILE A 1 319 ? 66.015 9.572 89.425 1.00 68.61 319 ILE A O 1
ATOM 2535 N N . SER A 1 320 ? 64.430 9.279 91.015 1.00 70.09 320 SER A N 1
ATOM 2536 C CA . SER A 1 320 ? 64.288 10.706 91.333 1.00 71.44 320 SER A CA 1
ATOM 2537 C C . SER A 1 320 ? 65.504 11.278 92.052 1.00 72.06 320 SER A C 1
ATOM 2538 O O . SER A 1 320 ? 65.887 12.425 91.807 1.00 71.89 320 SER A O 1
ATOM 2541 N N . GLN A 1 321 ? 66.089 10.483 92.948 1.00 73.36 321 GLN A N 1
ATOM 2542 C CA . GLN A 1 321 ? 67.273 10.903 93.702 1.00 74.63 321 GLN A CA 1
ATOM 2543 C C . GLN A 1 321 ? 68.496 10.960 92.793 1.00 74.75 321 GLN A C 1
ATOM 2544 O O . GLN A 1 321 ? 69.425 11.732 93.023 1.00 74.34 321 GLN A O 1
ATOM 2550 N N . ALA A 1 322 ? 68.472 10.137 91.752 1.00 75.52 322 ALA A N 1
ATOM 2551 C CA . ALA A 1 322 ? 69.558 10.076 90.798 1.00 76.38 322 ALA A CA 1
ATOM 2552 C C . ALA A 1 322 ? 69.469 11.195 89.767 1.00 77.34 322 ALA A C 1
ATOM 2553 O O . ALA A 1 322 ? 70.474 11.845 89.462 1.00 77.87 322 ALA A O 1
ATOM 2555 N N . LEU A 1 323 ? 68.278 11.432 89.224 1.00 78.34 323 LEU A N 1
ATOM 2556 C CA . LEU A 1 323 ? 68.143 12.473 88.205 1.00 79.58 323 LEU A CA 1
ATOM 2557 C C . LEU A 1 323 ? 68.509 13.858 88.742 1.00 80.25 323 LEU A C 1
ATOM 2558 O O . LEU A 1 323 ? 68.906 14.742 87.975 1.00 80.31 323 LEU A O 1
ATOM 2563 N N . PHE A 1 324 ? 68.386 14.052 90.053 1.00 81.18 324 PHE A N 1
ATOM 2564 C CA . PHE A 1 324 ? 68.751 15.335 90.650 1.00 82.15 324 PHE A CA 1
ATOM 2565 C C . PHE A 1 324 ? 68.650 15.347 92.172 1.00 82.49 324 PHE A C 1
ATOM 2566 O O . PHE A 1 324 ? 68.827 14.267 92.795 1.00 82.33 324 PHE A O 1
#